Protein AF-A0A918BUM3-F1 (afdb_monomer)

pLDDT: mean 78.02, std 17.71, range [33.38, 95.88]

Sequence (182 aa):
MFRCLSVLLWSSVALSAAAAPLTPLSLLEGRHLIASSSFILSHATYAQYRFHWVKPAVNMTALFGTDAETPAQASQVRWISLTVPLNAGGHLSSAVGQALVQAGQTLAVGCFRTKTGTLSTQIAQALAKAQHQAIVDLTFSPTVSVFVLPFGDAPAVITSKREITVEIHLPAGKPPLCQMVP

Solvent-accessible surface area (backbone atoms only — not comparable to full-atom values): 10506 Å² total; per-residue (Å²): 138,88,81,86,81,83,80,80,80,80,79,80,77,77,78,76,74,75,75,78,79,48,35,64,63,56,60,39,50,77,64,63,47,38,76,46,75,43,84,73,53,75,54,98,53,34,38,33,35,37,35,33,32,56,75,56,79,43,67,34,39,37,39,43,22,20,84,50,90,46,81,92,31,60,46,31,34,36,32,40,36,42,34,35,69,31,46,98,86,69,44,75,52,68,57,58,52,50,41,51,30,51,50,53,39,52,42,38,34,64,26,54,70,44,66,67,75,64,49,35,53,48,46,49,52,32,55,62,49,31,78,79,34,58,66,29,78,44,91,49,89,50,31,39,37,28,38,41,50,70,78,74,100,61,92,85,85,75,86,91,63,41,36,41,34,44,33,41,34,54,48,87,95,60,82,53,59,19,36,59,77,133

Radius of gyration: 21.74 Å; Cα contacts (8 Å, |Δi|>4): 335; chains: 1; bounding box: 78×68×37 Å

Secondary structure (DSSP, 8-state):
-----------------PPPPP-HHHHHHTTT-EEEEEEEEEETTEEEEEEEETTTTEEEEEEEE---SSGGGTTB--EEEEEEE--TTS---HHHHHHHHHHHHHHHHHHH---HHHHHHHHHHHHHHHTT-SEEEE--SSEEEEEEE-S-SS-S------EEEEEEEPPTTPPPS-B---

Organism: NCBI:txid1848197

Mean predicted aligned error: 10.2 Å

Foldseek 3Di:
DDDDDDDPPPPPPPPPPDPPAAALVCLCVVVVQFPDKDWDDDDQFWTKIWTFGDVPGFIKIKIFGQPDPDPVRSFAGFKMKIKGWADPVNHDDPRNLLSVLVSVLSSCCQWQVDDRPPSSVVSSVQNVVCVVPQKDWDDDQFTKIKGFDDDDPDDDDDPDTTMIMIMTGHDPPGGTRHTRDD

Nearest PDB structures (foldseek):
  6fd3-assembly1_A  TM=3.523E-01  e=5.736E-01  Homo sapiens
  6d3k-assembly2_B  TM=4.244E-01  e=1.964E+00  Homo sapiens
  5a14-assembly1_A  TM=3.970E-01  e=2.633E+00  Homo sapiens
  2a19-assembly1_C  TM=3.380E-01  e=2.208E+00  Homo sapiens
  8qel-assembly1_B  TM=3.336E-01  e=2.483E+00  Homo sapiens

Structure (mmCIF, N/CA/C/O backbone):
data_AF-A0A918BUM3-F1
#
_entry.id   AF-A0A918BUM3-F1
#
loop_
_atom_site.group_PDB
_atom_site.id
_atom_site.type_symbol
_atom_site.label_atom_id
_atom_site.label_alt_id
_atom_site.label_comp_id
_atom_site.label_asym_id
_atom_site.label_entity_id
_atom_site.label_seq_id
_atom_site.pdbx_PDB_ins_code
_atom_site.Cartn_x
_atom_site.Cartn_y
_atom_site.Cartn_z
_atom_site.occupancy
_atom_site.B_iso_or_equiv
_atom_site.auth_seq_id
_atom_site.auth_comp_id
_atom_site.auth_asym_id
_atom_site.auth_atom_id
_atom_site.pdbx_PDB_model_num
ATOM 1 N N . MET A 1 1 ? -54.306 -51.094 21.712 1.00 45.62 1 MET A N 1
ATOM 2 C CA . MET A 1 1 ? -53.124 -51.133 20.820 1.00 45.62 1 MET A CA 1
ATOM 3 C C . MET A 1 1 ? -52.671 -49.699 20.574 1.00 45.62 1 MET A C 1
ATOM 5 O O . MET A 1 1 ? -53.407 -48.946 19.952 1.00 45.62 1 MET A O 1
ATOM 9 N N . PHE A 1 2 ? -51.536 -49.300 21.153 1.00 37.88 2 PHE A N 1
ATOM 10 C CA . PHE A 1 2 ? -50.991 -47.938 21.083 1.00 37.88 2 PHE A CA 1
ATOM 11 C C . PHE A 1 2 ? -50.236 -47.723 19.762 1.00 37.88 2 PHE A C 1
ATOM 13 O O . PHE A 1 2 ? -49.359 -48.515 19.425 1.00 37.88 2 PHE A O 1
ATOM 20 N N . ARG A 1 3 ? -50.555 -46.653 19.023 1.00 43.50 3 ARG A N 1
ATOM 21 C CA . ARG A 1 3 ? -49.751 -46.164 17.892 1.00 43.50 3 ARG A CA 1
ATOM 22 C C . ARG A 1 3 ? -48.944 -44.950 18.356 1.00 43.50 3 ARG A C 1
ATOM 24 O O . ARG A 1 3 ? -49.504 -43.871 18.515 1.00 43.50 3 ARG A O 1
ATOM 31 N N . CYS A 1 4 ? -47.645 -45.140 18.579 1.00 44.47 4 CYS A N 1
ATOM 32 C CA . CYS A 1 4 ? -46.688 -44.045 18.736 1.00 44.47 4 CYS A CA 1
ATOM 33 C C . CYS A 1 4 ? -46.425 -43.411 17.367 1.00 44.47 4 CYS A C 1
ATOM 35 O O . CYS A 1 4 ? -45.903 -44.068 16.468 1.00 44.47 4 CYS A O 1
ATOM 37 N N . LEU A 1 5 ? -46.800 -42.142 17.215 1.00 48.69 5 LEU A N 1
ATOM 38 C CA . LEU A 1 5 ? -46.459 -41.318 16.061 1.00 48.69 5 LEU A CA 1
ATOM 39 C C . LEU A 1 5 ? -45.117 -40.629 16.358 1.00 48.69 5 LEU A C 1
ATOM 41 O O . LEU A 1 5 ? -45.048 -39.712 17.174 1.00 48.69 5 LEU A O 1
ATOM 45 N N . SER A 1 6 ? -44.037 -41.103 15.739 1.00 51.19 6 SER A N 1
ATOM 46 C CA . SER A 1 6 ? -42.711 -40.488 15.840 1.00 51.19 6 SER A CA 1
ATOM 47 C C . SER A 1 6 ? -42.657 -39.231 14.971 1.00 51.19 6 SER A C 1
ATOM 49 O O . SER A 1 6 ? -42.537 -39.314 13.751 1.00 51.19 6 SER A O 1
ATOM 51 N N . VAL A 1 7 ? -42.749 -38.057 15.597 1.00 50.38 7 VAL A N 1
ATOM 52 C CA . VAL A 1 7 ? -42.479 -36.770 14.943 1.00 50.38 7 VAL A CA 1
ATOM 53 C C . VAL A 1 7 ? -40.962 -36.591 14.861 1.00 50.38 7 VAL A C 1
ATOM 55 O O . VAL A 1 7 ? -40.309 -36.250 15.845 1.00 50.38 7 VAL A O 1
ATOM 58 N N . LEU A 1 8 ? -40.389 -36.855 13.687 1.00 48.03 8 LEU A N 1
ATOM 59 C CA . LEU A 1 8 ? -39.009 -36.496 13.362 1.00 48.03 8 LEU A CA 1
ATOM 60 C C . LEU A 1 8 ? -38.952 -34.991 13.068 1.00 48.03 8 LEU A C 1
ATOM 62 O O . LEU A 1 8 ? -39.236 -34.553 11.956 1.00 48.03 8 LEU A O 1
ATOM 66 N N . LEU A 1 9 ? -38.591 -34.196 14.077 1.00 49.25 9 LEU A N 1
ATOM 67 C CA . LEU A 1 9 ? -38.166 -32.811 13.882 1.00 49.25 9 LEU A CA 1
ATOM 68 C C . LEU A 1 9 ? -36.783 -32.808 13.217 1.00 49.25 9 LEU A C 1
ATOM 70 O O . LEU A 1 9 ? -35.758 -33.014 13.865 1.00 49.25 9 LEU A O 1
ATOM 74 N N . TRP A 1 10 ? -36.758 -32.578 11.907 1.00 45.03 10 TRP A N 1
ATOM 75 C CA . TRP A 1 10 ? -35.553 -32.167 11.193 1.00 45.03 10 TRP A CA 1
ATOM 76 C C . TRP A 1 10 ? -35.255 -30.703 11.524 1.00 45.03 10 TRP A C 1
ATOM 78 O O . TRP A 1 10 ? -35.796 -29.782 10.916 1.00 45.03 10 TRP A O 1
ATOM 88 N N . SER A 1 11 ? -34.384 -30.486 12.506 1.00 46.69 11 SER A N 1
ATOM 89 C CA . SER A 1 11 ? -33.774 -29.182 12.755 1.00 46.69 11 SER A CA 1
ATOM 90 C C . SER A 1 11 ? -32.727 -28.917 11.674 1.00 46.69 11 SER A C 1
ATOM 92 O O . SER A 1 11 ? -31.569 -29.312 11.801 1.00 46.69 11 SER A O 1
ATOM 94 N N . SER A 1 12 ? -33.130 -28.268 10.583 1.00 47.69 12 SER A N 1
ATOM 95 C CA . SER A 1 12 ? -32.201 -27.702 9.606 1.00 47.69 12 SER A CA 1
ATOM 96 C C . SER A 1 12 ? -31.441 -26.549 10.262 1.00 47.69 12 SER A C 1
ATOM 98 O O . SER A 1 12 ? -31.899 -25.409 10.270 1.00 47.69 12 SER A O 1
ATOM 100 N N . VAL A 1 13 ? -30.281 -26.840 10.852 1.00 54.06 13 VAL A N 1
ATOM 101 C CA . VAL A 1 13 ? -29.353 -25.800 11.301 1.00 54.06 13 VAL A CA 1
ATOM 102 C C . VAL A 1 13 ? -28.749 -25.183 10.043 1.00 54.06 13 VAL A C 1
ATOM 104 O O . VAL A 1 13 ? -27.832 -25.738 9.439 1.00 54.06 13 VAL A O 1
ATOM 107 N N . ALA A 1 14 ? -29.311 -24.058 9.605 1.00 50.53 14 ALA A N 1
ATOM 108 C CA . ALA A 1 14 ? -28.703 -23.222 8.586 1.00 50.53 14 ALA A CA 1
ATOM 109 C C . ALA A 1 14 ? -27.384 -22.682 9.154 1.00 50.53 14 ALA A C 1
ATOM 111 O O . ALA A 1 14 ? -27.366 -21.734 9.940 1.00 50.53 14 ALA A O 1
ATOM 112 N N . LEU A 1 15 ? -26.278 -23.336 8.798 1.00 44.06 15 LEU A N 1
ATOM 113 C CA . LEU A 1 15 ? -24.931 -22.854 9.057 1.00 44.06 15 LEU A CA 1
ATOM 114 C C . LEU A 1 15 ? -24.755 -21.572 8.231 1.00 44.06 15 LEU A C 1
ATOM 116 O O . LEU A 1 15 ? -24.436 -21.616 7.045 1.00 44.06 15 LEU A O 1
ATOM 120 N N . SER A 1 16 ? -25.051 -20.423 8.835 1.00 46.62 16 SER A N 1
ATOM 121 C CA . SER A 1 16 ? -24.758 -19.126 8.236 1.00 46.62 16 SER A CA 1
ATOM 122 C C . SER A 1 16 ? -23.237 -18.995 8.206 1.00 46.62 16 SER A C 1
ATOM 124 O O . SER A 1 16 ? -22.612 -18.707 9.227 1.00 46.62 16 SER A O 1
ATOM 126 N N . ALA A 1 17 ? -22.625 -19.332 7.069 1.00 52.06 17 ALA A N 1
ATOM 127 C CA . ALA A 1 17 ? -21.196 -19.175 6.861 1.00 52.06 17 ALA A CA 1
ATOM 128 C C . ALA A 1 17 ? -20.870 -17.686 7.006 1.00 52.06 17 ALA A C 1
ATOM 130 O O . ALA A 1 17 ? -21.205 -16.881 6.136 1.00 52.06 17 ALA A O 1
ATOM 131 N N . ALA A 1 18 ? -20.271 -17.310 8.137 1.00 57.16 18 ALA A N 1
ATOM 132 C CA . ALA A 1 18 ? -19.748 -15.969 8.324 1.00 57.16 18 ALA A CA 1
ATOM 133 C C . ALA A 1 18 ? -18.777 -15.695 7.170 1.00 57.16 18 ALA A C 1
ATOM 135 O O . ALA A 1 18 ? -17.812 -16.439 6.981 1.00 57.16 18 ALA A O 1
ATOM 136 N N . ALA A 1 19 ? -19.074 -14.679 6.359 1.00 64.06 19 ALA A N 1
ATOM 137 C CA . ALA A 1 19 ? -18.190 -14.273 5.279 1.00 64.06 19 ALA A CA 1
ATOM 138 C C . ALA A 1 19 ? -16.794 -14.019 5.865 1.00 64.06 19 ALA A C 1
ATOM 140 O O . ALA A 1 19 ? -16.668 -13.326 6.878 1.00 64.06 19 ALA A O 1
ATOM 141 N N . ALA A 1 20 ? -15.767 -14.615 5.255 1.00 71.44 20 ALA A N 1
ATOM 142 C CA . ALA A 1 20 ? -14.393 -14.432 5.698 1.00 71.44 20 ALA A CA 1
ATOM 143 C C . ALA A 1 20 ? -14.057 -12.928 5.756 1.00 71.44 20 ALA A C 1
ATOM 145 O O . ALA A 1 20 ? -14.506 -12.172 4.885 1.00 71.44 20 ALA A O 1
ATOM 146 N N . PRO A 1 21 ? -13.302 -12.474 6.772 1.00 80.94 21 PRO A N 1
ATOM 147 C CA . PRO A 1 21 ? -12.948 -11.070 6.894 1.00 80.94 21 PRO A CA 1
ATOM 148 C C . PRO A 1 21 ? -12.170 -10.613 5.658 1.00 80.94 21 PRO A C 1
ATOM 150 O O . PRO A 1 21 ? -11.262 -11.295 5.184 1.00 80.94 21 PRO A O 1
ATOM 153 N N . LEU A 1 22 ? -12.537 -9.445 5.130 1.00 89.62 22 LEU A N 1
ATOM 154 C CA . LEU A 1 22 ? -11.863 -8.856 3.981 1.00 89.62 22 LEU A CA 1
ATOM 155 C C . LEU A 1 22 ? -10.434 -8.466 4.376 1.00 89.62 22 LEU A C 1
ATOM 157 O O . LEU A 1 22 ? -10.238 -7.688 5.310 1.00 89.62 22 LEU A O 1
ATOM 161 N N . THR A 1 23 ? -9.442 -8.971 3.648 1.00 91.69 23 THR A N 1
ATOM 162 C CA . THR A 1 23 ? -8.028 -8.644 3.877 1.00 91.69 23 THR A CA 1
ATOM 163 C C . THR A 1 23 ? -7.509 -7.737 2.762 1.00 91.69 23 THR A C 1
ATOM 165 O O . THR A 1 23 ? -7.981 -7.845 1.623 1.00 91.69 23 THR A O 1
ATOM 168 N N . PRO A 1 24 ? -6.512 -6.872 3.022 1.00 92.94 24 PRO A N 1
ATOM 169 C CA . PRO A 1 24 ? -5.898 -6.061 1.973 1.00 92.94 24 PRO A CA 1
ATOM 170 C C . PRO A 1 24 ? -5.384 -6.897 0.792 1.00 92.94 24 PRO 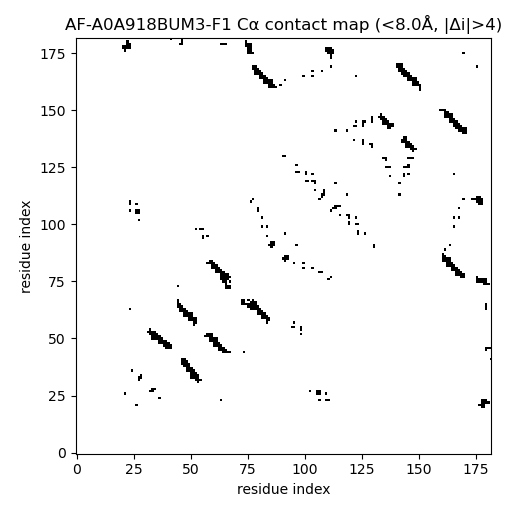A C 1
ATOM 172 O O . PRO A 1 24 ? -5.590 -6.527 -0.362 1.00 92.94 24 PRO A O 1
ATOM 175 N N . LEU A 1 25 ? -4.771 -8.056 1.059 1.00 93.12 25 LEU A N 1
ATOM 176 C CA . LEU A 1 25 ? -4.269 -8.937 0.002 1.00 93.12 25 LEU A CA 1
ATOM 177 C C . LEU A 1 25 ? -5.393 -9.556 -0.828 1.00 93.12 25 LEU A C 1
ATOM 179 O O . LEU A 1 25 ? -5.308 -9.539 -2.054 1.00 93.12 25 LEU A O 1
ATOM 183 N N . SER A 1 26 ? -6.487 -9.989 -0.193 1.00 92.62 26 SER A N 1
ATOM 184 C CA . SER A 1 26 ? -7.628 -10.576 -0.906 1.00 92.62 26 SER A CA 1
ATOM 185 C C . SER A 1 26 ? -8.246 -9.614 -1.933 1.00 92.62 26 SER A C 1
ATOM 187 O O . SER A 1 26 ? -8.753 -10.050 -2.965 1.00 92.62 26 SER A O 1
ATOM 189 N N . LEU A 1 27 ? -8.145 -8.295 -1.710 1.00 93.69 27 LEU A N 1
ATOM 190 C CA . LEU A 1 27 ? -8.577 -7.275 -2.673 1.00 93.69 27 LEU A CA 1
ATOM 191 C C . LEU A 1 27 ? -7.701 -7.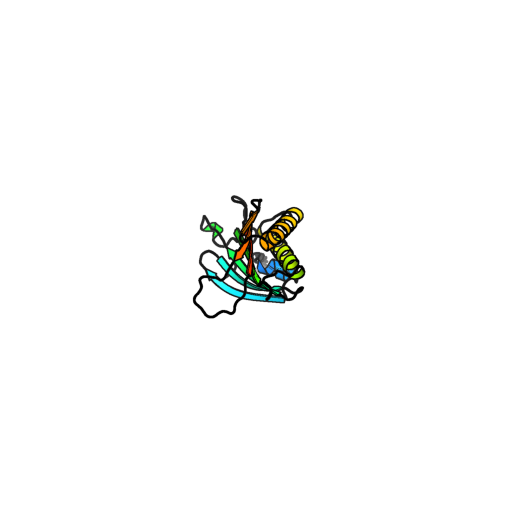231 -3.929 1.00 93.69 27 LEU A C 1
ATOM 193 O O . LEU A 1 27 ? -8.209 -6.974 -5.023 1.00 93.69 27 LEU A O 1
ATOM 197 N N . LEU A 1 28 ? -6.393 -7.436 -3.773 1.00 94.50 28 LEU A N 1
ATOM 198 C CA . LEU A 1 28 ? -5.443 -7.463 -4.884 1.00 94.50 28 LEU A CA 1
ATOM 199 C C . LEU A 1 28 ? -5.542 -8.786 -5.653 1.00 94.50 28 LEU A C 1
ATOM 201 O O . LEU A 1 28 ? -5.550 -8.787 -6.886 1.00 94.50 28 LEU A O 1
ATOM 205 N N . GLU A 1 29 ? -5.675 -9.895 -4.927 1.00 93.62 29 GLU A N 1
ATOM 206 C CA . GLU A 1 29 ? -5.811 -11.252 -5.468 1.00 93.62 29 GLU A CA 1
ATOM 207 C C . GLU A 1 29 ? -7.131 -11.425 -6.218 1.00 93.62 29 GLU A C 1
ATOM 209 O O . GLU A 1 29 ? -7.131 -11.858 -7.369 1.00 93.62 29 GLU A O 1
ATOM 214 N N . GLY A 1 30 ? -8.248 -10.989 -5.628 1.00 90.94 30 GLY A N 1
ATOM 215 C CA . GLY A 1 30 ? -9.577 -11.060 -6.245 1.00 90.94 30 GLY A CA 1
ATOM 216 C C . GLY A 1 30 ? -9.725 -10.213 -7.514 1.00 90.94 30 GLY A C 1
ATOM 217 O O . GLY A 1 30 ? -10.681 -10.383 -8.264 1.00 90.94 30 GLY A O 1
ATOM 218 N N . ARG A 1 31 ? -8.776 -9.305 -7.777 1.00 92.69 31 ARG A N 1
ATOM 219 C CA . ARG A 1 31 ? -8.683 -8.513 -9.015 1.00 92.69 31 ARG A CA 1
ATOM 220 C C . ARG A 1 31 ? -7.589 -8.999 -9.965 1.00 92.69 31 ARG A C 1
ATOM 222 O O . ARG A 1 31 ? -7.363 -8.356 -10.988 1.00 92.69 31 ARG A O 1
ATOM 229 N N . HIS A 1 32 ? -6.904 -10.092 -9.630 1.00 94.06 32 HIS A N 1
ATOM 230 C CA . HIS A 1 32 ? -5.783 -10.645 -10.391 1.00 94.06 32 HIS A CA 1
ATOM 231 C C . HIS A 1 32 ? -4.660 -9.626 -10.658 1.00 94.06 32 HIS A C 1
ATOM 233 O O . HIS A 1 32 ? -4.022 -9.644 -11.711 1.00 94.06 32 HIS A O 1
ATOM 239 N N . LEU A 1 33 ? -4.429 -8.709 -9.712 1.00 95.06 33 LEU A N 1
ATOM 240 C CA . LEU A 1 33 ? -3.393 -7.676 -9.831 1.00 95.06 33 LEU A CA 1
ATOM 241 C C . LEU A 1 33 ? -2.016 -8.179 -9.394 1.00 95.06 33 LEU A C 1
ATOM 243 O O . LEU A 1 33 ? -0.992 -7.677 -9.862 1.00 95.06 33 LEU A O 1
ATOM 247 N N . ILE A 1 34 ? -1.996 -9.190 -8.525 1.00 95.88 34 ILE A N 1
ATOM 248 C CA . ILE A 1 34 ? -0.779 -9.831 -8.034 1.00 95.88 34 ILE A CA 1
ATOM 249 C C . ILE A 1 34 ? -0.728 -11.294 -8.472 1.00 95.88 34 ILE A C 1
ATOM 251 O O . ILE A 1 34 ? -1.751 -11.972 -8.536 1.00 95.88 34 ILE A O 1
ATOM 255 N N . ALA A 1 35 ? 0.473 -11.763 -8.800 1.00 92.88 35 ALA A N 1
ATOM 256 C CA . ALA A 1 35 ? 0.739 -13.151 -9.165 1.00 92.88 35 ALA A CA 1
ATOM 257 C C . ALA A 1 35 ? 0.926 -14.029 -7.922 1.00 92.88 35 ALA A C 1
ATOM 259 O O . ALA A 1 35 ? 0.569 -15.203 -7.924 1.00 92.88 35 ALA A O 1
ATOM 260 N N . SER A 1 36 ? 1.515 -13.456 -6.874 1.00 93.44 36 SER A N 1
ATOM 261 C CA . SER A 1 36 ? 1.761 -14.114 -5.598 1.00 93.44 36 SER A CA 1
ATOM 262 C C . SER A 1 36 ? 1.919 -13.087 -4.482 1.00 93.44 36 SER A C 1
ATOM 264 O O . SER A 1 36 ? 2.296 -11.934 -4.723 1.00 93.44 36 SER A O 1
ATOM 266 N N . SER A 1 37 ? 1.648 -13.529 -3.259 1.00 93.19 37 SER A N 1
ATOM 267 C CA . SER A 1 37 ? 1.873 -12.804 -2.015 1.00 93.19 37 SER A CA 1
ATOM 268 C C . SER A 1 37 ? 2.636 -13.706 -1.037 1.00 93.19 37 SER A C 1
ATOM 270 O O . SER A 1 37 ? 2.550 -14.933 -1.093 1.00 93.19 37 SER A O 1
ATOM 272 N N . SER A 1 38 ? 3.439 -13.106 -0.165 1.00 93.12 38 SER A N 1
ATOM 273 C CA . SER A 1 38 ? 4.167 -13.797 0.895 1.00 93.12 38 SER A CA 1
ATOM 274 C C . SER A 1 38 ? 4.187 -12.931 2.144 1.00 93.12 38 SER A C 1
ATOM 276 O O . SER A 1 38 ? 4.573 -11.758 2.082 1.00 93.12 38 SER A O 1
ATOM 278 N N . PHE A 1 39 ? 3.805 -13.518 3.271 1.00 92.75 39 PHE A N 1
ATOM 279 C CA . PHE A 1 39 ? 3.993 -12.916 4.583 1.00 92.75 39 PHE A CA 1
ATOM 280 C C . PHE A 1 39 ? 5.486 -12.761 4.887 1.00 92.75 39 PHE A C 1
ATOM 282 O O . PHE A 1 39 ? 6.279 -13.655 4.583 1.00 92.75 39 PHE A O 1
ATOM 289 N N . ILE A 1 40 ? 5.866 -11.618 5.456 1.00 90.69 40 ILE A N 1
ATOM 290 C CA . ILE A 1 40 ? 7.243 -11.343 5.876 1.00 90.69 40 ILE A CA 1
ATOM 291 C C . ILE A 1 40 ? 7.336 -11.395 7.396 1.00 90.69 40 ILE A C 1
ATOM 293 O O . ILE A 1 40 ? 8.099 -12.192 7.935 1.00 90.69 40 ILE A O 1
ATOM 297 N N . LEU A 1 41 ? 6.572 -10.543 8.079 1.00 89.25 41 LEU A N 1
ATOM 298 C CA . LEU A 1 41 ? 6.543 -10.462 9.535 1.00 89.25 41 LEU A CA 1
ATOM 299 C C . LEU A 1 41 ? 5.273 -9.762 10.015 1.00 89.25 41 LEU A C 1
ATOM 301 O O . LEU A 1 41 ? 4.599 -9.070 9.250 1.00 89.25 41 LEU A O 1
ATOM 305 N N . SER A 1 42 ? 4.979 -9.903 11.302 1.00 88.12 42 SER A N 1
ATOM 306 C CA . SER A 1 42 ? 3.969 -9.111 11.992 1.00 88.12 42 SER A CA 1
ATOM 307 C C . SER A 1 42 ? 4.562 -8.486 13.246 1.00 88.12 42 SER A C 1
A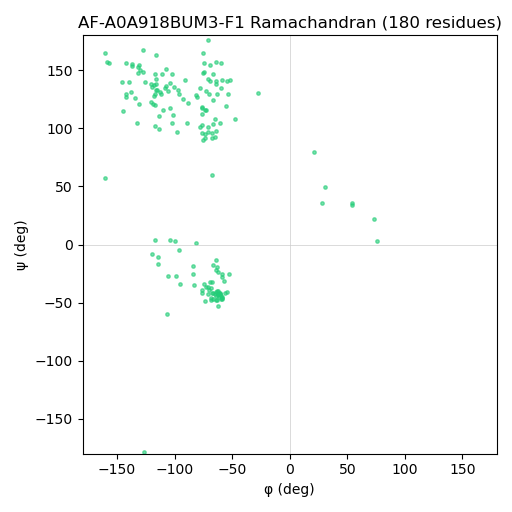TOM 309 O O . SER A 1 42 ? 5.474 -9.019 13.880 1.00 88.12 42 SER A O 1
ATOM 311 N N . HIS A 1 43 ? 4.040 -7.318 13.579 1.00 84.75 43 HIS A N 1
ATOM 312 C CA . HIS A 1 43 ? 4.315 -6.566 14.785 1.00 84.75 43 HIS A CA 1
ATOM 313 C C . HIS A 1 43 ? 2.978 -6.217 15.446 1.00 84.75 43 HIS A C 1
ATOM 315 O O . HIS A 1 43 ? 1.917 -6.301 14.830 1.00 84.75 43 HIS A O 1
ATOM 321 N N . ALA A 1 44 ? 3.022 -5.755 16.694 1.00 82.12 44 ALA A N 1
ATOM 322 C CA . ALA A 1 44 ? 1.841 -5.309 17.432 1.00 82.12 44 ALA A CA 1
ATOM 323 C C . ALA A 1 44 ? 0.982 -4.256 16.695 1.00 82.12 44 ALA A C 1
ATOM 325 O O . ALA A 1 44 ? -0.207 -4.141 16.973 1.00 82.12 44 ALA A O 1
ATOM 326 N N . THR A 1 45 ? 1.570 -3.482 15.777 1.00 87.44 45 THR A N 1
ATOM 327 C CA . THR A 1 45 ? 0.912 -2.346 15.113 1.00 87.44 45 THR A CA 1
ATOM 328 C C . THR A 1 45 ? 0.818 -2.480 13.597 1.00 87.44 45 THR A C 1
ATOM 330 O O . THR A 1 45 ? 0.150 -1.658 12.973 1.00 87.44 45 THR A O 1
ATOM 333 N N . TYR A 1 46 ? 1.461 -3.485 12.991 1.00 89.69 46 TYR A N 1
ATOM 334 C CA . TYR A 1 46 ? 1.427 -3.689 11.545 1.00 89.69 46 TYR A CA 1
ATOM 335 C C . TYR A 1 46 ? 1.775 -5.119 11.132 1.00 89.69 46 TYR A C 1
ATOM 337 O O . TYR A 1 46 ? 2.486 -5.832 11.834 1.00 89.69 46 TYR A O 1
ATOM 345 N N . ALA A 1 47 ? 1.333 -5.512 9.942 1.00 91.19 47 ALA A N 1
ATOM 346 C CA . ALA A 1 47 ? 1.768 -6.724 9.259 1.00 91.19 47 ALA A CA 1
ATOM 347 C C . ALA A 1 47 ? 2.443 -6.369 7.931 1.00 91.19 47 ALA A C 1
ATOM 349 O O . ALA A 1 47 ? 1.966 -5.504 7.192 1.00 91.19 47 ALA A O 1
ATOM 350 N N . GLN A 1 48 ? 3.555 -7.037 7.634 1.00 92.69 48 GLN A N 1
ATOM 351 C CA . GLN A 1 48 ? 4.353 -6.827 6.436 1.00 92.69 48 GLN A CA 1
ATOM 352 C C . GLN A 1 48 ? 4.207 -7.988 5.462 1.00 92.69 48 GLN A C 1
ATOM 354 O O . GLN A 1 48 ? 4.360 -9.160 5.811 1.00 92.69 48 GLN A O 1
ATOM 359 N N . TYR A 1 49 ? 4.017 -7.631 4.201 1.00 93.75 49 TYR A N 1
ATOM 360 C CA . TYR A 1 49 ? 3.878 -8.554 3.093 1.00 93.75 49 TYR A CA 1
ATOM 361 C C . TYR A 1 49 ? 4.771 -8.133 1.936 1.00 93.75 49 TYR A C 1
ATOM 363 O O . TYR A 1 49 ? 5.064 -6.955 1.736 1.00 93.75 49 TYR A O 1
ATOM 371 N N . ARG A 1 50 ? 5.171 -9.108 1.131 1.00 94.00 50 ARG A N 1
ATOM 372 C CA . ARG A 1 50 ? 5.736 -8.883 -0.197 1.00 94.00 50 ARG A CA 1
ATOM 373 C C . ARG A 1 50 ? 4.795 -9.498 -1.215 1.00 94.00 50 ARG A C 1
ATOM 375 O O . ARG A 1 50 ? 4.302 -10.600 -1.002 1.00 94.00 50 ARG A O 1
ATOM 382 N N . PHE A 1 51 ? 4.555 -8.811 -2.319 1.00 94.44 51 PHE A N 1
ATOM 383 C CA . PHE A 1 51 ? 3.793 -9.370 -3.427 1.00 94.44 51 PHE A CA 1
ATOM 384 C C . PHE A 1 51 ? 4.427 -9.034 -4.769 1.00 94.44 51 PHE A C 1
ATOM 386 O O . PHE A 1 51 ? 5.128 -8.031 -4.925 1.00 94.44 51 PHE A O 1
ATOM 393 N N . HIS A 1 52 ? 4.165 -9.894 -5.746 1.00 95.31 52 HIS A N 1
ATOM 394 C CA . HIS A 1 52 ? 4.621 -9.717 -7.113 1.00 95.31 52 HIS A CA 1
ATOM 395 C C . HIS A 1 52 ? 3.471 -9.197 -7.972 1.00 95.31 52 HIS A C 1
ATOM 397 O O . HIS A 1 52 ? 2.494 -9.906 -8.216 1.00 95.31 52 HIS A O 1
ATOM 403 N N . TRP A 1 53 ? 3.580 -7.954 -8.429 1.00 95.81 53 TRP A N 1
ATOM 404 C CA . TRP A 1 53 ? 2.606 -7.347 -9.328 1.00 95.81 53 TRP A CA 1
ATOM 405 C C . TRP A 1 53 ? 2.671 -7.995 -10.713 1.00 95.81 53 TRP A C 1
ATOM 407 O O . TRP A 1 53 ? 3.755 -8.311 -11.198 1.00 95.81 53 TRP A O 1
ATOM 417 N N . VAL A 1 54 ? 1.524 -8.209 -11.360 1.00 95.00 54 VAL A N 1
ATOM 418 C CA . VAL A 1 54 ? 1.464 -8.965 -12.625 1.00 95.00 54 VAL A CA 1
ATOM 419 C C . VAL A 1 54 ? 2.016 -8.155 -13.801 1.00 95.00 54 VAL A C 1
ATOM 421 O O . VAL A 1 54 ? 2.819 -8.664 -14.583 1.00 95.00 54 VAL A O 1
ATOM 424 N N . LYS A 1 55 ? 1.577 -6.899 -13.958 1.00 92.38 55 LYS A N 1
ATOM 425 C CA . LYS A 1 55 ? 1.935 -6.031 -15.093 1.00 92.38 55 LYS A CA 1
ATOM 426 C C . LYS A 1 55 ? 2.067 -4.565 -14.652 1.00 92.38 55 LYS A C 1
ATOM 428 O O . LYS A 1 55 ? 1.054 -3.971 -14.286 1.00 92.38 55 LYS A O 1
ATOM 433 N N . PRO A 1 56 ? 3.272 -3.966 -14.721 1.00 92.50 56 PRO A N 1
ATOM 434 C CA . PRO A 1 56 ? 4.566 -4.619 -14.952 1.00 92.50 56 PRO A CA 1
ATOM 435 C C . PRO A 1 56 ? 4.894 -5.659 -13.873 1.00 92.50 56 PRO A C 1
ATOM 437 O O . PRO A 1 56 ? 4.414 -5.558 -12.749 1.00 92.50 56 PRO A O 1
ATOM 440 N N . ALA A 1 57 ? 5.747 -6.623 -14.218 1.00 92.50 57 ALA A N 1
ATOM 441 C CA . ALA A 1 57 ? 6.312 -7.557 -13.250 1.00 92.50 57 ALA A CA 1
ATOM 442 C C . ALA A 1 57 ? 7.244 -6.798 -12.292 1.00 92.50 57 ALA A C 1
ATOM 444 O O . ALA A 1 57 ? 8.345 -6.396 -12.675 1.00 92.50 57 ALA A O 1
ATOM 445 N N . VAL A 1 58 ? 6.783 -6.538 -11.067 1.00 91.88 58 VAL A N 1
ATOM 446 C CA . VAL A 1 58 ? 7.558 -5.824 -10.045 1.00 91.88 58 VAL A CA 1
ATOM 447 C C . VAL A 1 58 ? 7.238 -6.355 -8.654 1.00 91.88 58 VAL A C 1
ATOM 449 O O . VAL A 1 58 ? 6.086 -6.629 -8.325 1.00 91.88 58 VAL A O 1
ATOM 452 N N . ASN A 1 59 ? 8.271 -6.487 -7.823 1.00 92.75 59 ASN A N 1
ATOM 453 C CA . ASN A 1 59 ? 8.099 -6.797 -6.410 1.00 92.75 59 ASN A CA 1
ATOM 454 C C . ASN A 1 59 ? 7.735 -5.522 -5.653 1.00 92.75 59 ASN A C 1
ATOM 456 O O . ASN A 1 59 ? 8.468 -4.533 -5.732 1.00 92.75 59 ASN A O 1
ATOM 460 N N . MET A 1 60 ? 6.641 -5.571 -4.903 1.00 93.69 60 MET A N 1
ATOM 461 C CA . MET A 1 60 ? 6.260 -4.523 -3.966 1.00 93.69 60 MET A CA 1
ATOM 462 C C . MET A 1 60 ? 6.245 -5.085 -2.549 1.00 93.69 60 MET A C 1
ATOM 464 O O . MET A 1 60 ? 5.911 -6.252 -2.325 1.00 93.69 60 MET A O 1
ATOM 468 N N . THR A 1 61 ? 6.587 -4.236 -1.594 1.00 93.81 61 THR A N 1
ATOM 469 C CA . THR A 1 61 ? 6.411 -4.502 -0.169 1.00 93.81 61 THR A CA 1
ATOM 470 C C . THR A 1 61 ? 5.212 -3.701 0.312 1.00 93.81 61 THR A C 1
ATOM 472 O O . THR A 1 61 ? 5.043 -2.553 -0.089 1.00 93.81 61 THR A O 1
ATOM 475 N N . ALA A 1 62 ? 4.383 -4.292 1.163 1.00 93.44 62 ALA A N 1
ATOM 476 C CA . ALA A 1 62 ? 3.285 -3.599 1.811 1.00 93.44 62 ALA A CA 1
ATOM 477 C C . ALA A 1 62 ? 3.346 -3.755 3.323 1.00 93.44 62 ALA A C 1
ATOM 479 O O . ALA A 1 62 ? 3.616 -4.843 3.832 1.00 93.44 62 ALA A O 1
ATOM 480 N N . LEU A 1 63 ? 3.048 -2.667 4.021 1.00 94.50 63 LEU A N 1
ATOM 481 C CA . LEU A 1 63 ? 2.748 -2.652 5.442 1.00 94.50 63 LEU A CA 1
ATOM 482 C C . LEU A 1 63 ? 1.275 -2.291 5.603 1.00 94.50 63 LEU A C 1
ATOM 484 O O . LEU A 1 63 ? 0.802 -1.308 5.030 1.00 94.50 63 LEU A O 1
ATOM 488 N N . PHE A 1 64 ? 0.555 -3.091 6.376 1.00 94.06 64 PHE A N 1
ATOM 489 C CA . PHE A 1 64 ? -0.816 -2.807 6.779 1.00 94.06 64 PHE A CA 1
ATOM 490 C C . PHE A 1 64 ? -0.805 -2.590 8.277 1.00 94.06 64 PHE A C 1
ATOM 492 O O . PHE A 1 64 ? -0.550 -3.538 9.018 1.00 94.06 64 PHE A O 1
ATOM 499 N N . GLY A 1 65 ? -1.037 -1.359 8.715 1.00 92.19 65 GLY A N 1
ATOM 500 C CA . GLY A 1 65 ? -0.990 -1.028 10.128 1.00 92.19 65 GLY A CA 1
ATOM 501 C C . GLY A 1 65 ? -2.314 -0.565 10.683 1.00 92.19 65 GLY A C 1
ATOM 502 O O . GLY A 1 65 ? -3.257 -0.259 9.948 1.00 92.19 65 GLY A O 1
ATOM 503 N N . THR A 1 66 ? -2.394 -0.597 12.006 1.00 89.50 66 THR A N 1
ATOM 504 C CA . THR A 1 66 ? -3.664 -0.501 12.715 1.00 89.50 66 THR A CA 1
ATOM 505 C C . THR A 1 66 ? -3.899 0.828 13.376 1.00 89.50 66 THR A C 1
ATOM 507 O O . THR A 1 66 ? -5.064 1.147 13.555 1.00 89.50 66 THR A O 1
ATOM 510 N N . ASP A 1 67 ? -2.851 1.566 13.762 1.00 84.81 67 ASP A N 1
ATOM 511 C CA . ASP A 1 67 ? -2.924 2.766 14.614 1.00 84.81 67 ASP A CA 1
ATOM 512 C C . ASP A 1 67 ? -4.100 2.705 15.600 1.00 84.81 67 ASP A C 1
ATOM 514 O O . ASP A 1 67 ? -4.972 3.578 15.653 1.00 84.81 67 ASP A O 1
ATOM 518 N N . ALA A 1 68 ? -4.197 1.567 16.293 1.00 81.56 68 ALA A N 1
ATOM 519 C CA . ALA A 1 68 ? -5.344 1.247 17.117 1.00 81.56 68 ALA A CA 1
ATOM 520 C C . ALA A 1 68 ? -5.316 2.121 18.374 1.00 81.56 68 ALA A C 1
ATOM 522 O O . ALA A 1 68 ? -4.434 1.990 19.218 1.00 81.56 68 ALA A O 1
ATOM 523 N N . GLU A 1 69 ? -6.311 2.990 18.517 1.00 82.00 69 GLU A N 1
ATOM 524 C CA . GLU A 1 69 ? -6.511 3.808 19.720 1.00 82.00 69 GLU A CA 1
ATOM 525 C C . GLU A 1 69 ? -7.283 3.029 20.794 1.00 82.00 69 GLU A C 1
ATOM 527 O O . GLU A 1 69 ? -7.277 3.381 21.971 1.00 82.00 69 GLU A O 1
ATOM 532 N N . THR A 1 70 ? -7.965 1.952 20.391 1.00 84.25 70 THR A N 1
ATOM 533 C CA . THR A 1 70 ? -8.749 1.088 21.278 1.00 84.25 70 THR A CA 1
ATOM 534 C C . THR A 1 70 ? -8.526 -0.391 20.946 1.00 84.25 70 THR A C 1
ATOM 536 O O . THR A 1 70 ? -8.253 -0.724 19.790 1.00 84.25 70 THR A O 1
ATOM 539 N N . PRO A 1 71 ? -8.724 -1.318 21.903 1.00 84.62 71 PRO A N 1
ATOM 540 C CA . PRO A 1 71 ? -8.602 -2.756 21.643 1.00 84.62 71 PRO A CA 1
ATOM 541 C C . PRO A 1 71 ? -9.514 -3.266 20.517 1.00 84.62 71 PRO A C 1
ATOM 543 O O . PRO A 1 71 ? -9.140 -4.171 19.777 1.00 84.62 71 PRO A O 1
ATOM 546 N N . ALA A 1 72 ? -10.687 -2.651 20.332 1.00 83.62 72 ALA A N 1
ATOM 547 C CA . ALA A 1 72 ? -11.621 -2.999 19.258 1.00 83.62 72 ALA A CA 1
ATOM 548 C C . ALA A 1 72 ? -11.084 -2.683 17.845 1.00 83.62 72 ALA A C 1
ATOM 550 O O . ALA A 1 72 ? -11.602 -3.204 16.857 1.00 83.62 72 ALA A O 1
ATOM 551 N N . GLN A 1 73 ? -10.052 -1.840 17.742 1.00 85.56 73 GLN A N 1
ATOM 552 C CA . GLN A 1 73 ? -9.388 -1.472 16.489 1.00 85.56 73 GLN A CA 1
ATOM 553 C C . GLN A 1 73 ? -8.123 -2.301 16.220 1.00 85.56 73 GLN A C 1
ATOM 555 O O . GLN A 1 73 ? -7.532 -2.167 15.155 1.00 85.56 73 GLN A O 1
ATOM 560 N N . ALA A 1 74 ? -7.700 -3.175 17.139 1.00 85.50 74 ALA A N 1
ATOM 561 C CA . ALA A 1 74 ? -6.415 -3.875 17.041 1.00 85.50 74 ALA A CA 1
ATOM 562 C C . ALA A 1 74 ? -6.287 -4.793 15.812 1.00 85.50 74 ALA A C 1
ATOM 564 O O . ALA A 1 74 ? -5.180 -5.074 15.371 1.00 85.50 74 ALA A O 1
ATOM 565 N N . SER A 1 75 ? -7.403 -5.253 15.244 1.00 88.00 75 SER A N 1
ATOM 566 C CA . SER A 1 75 ? -7.426 -6.051 14.013 1.00 88.00 75 SER A CA 1
ATOM 567 C C . SER A 1 75 ? -7.776 -5.238 12.769 1.00 88.00 75 SER A C 1
ATOM 569 O O . SER A 1 75 ? -7.924 -5.805 11.693 1.00 88.00 75 SER A O 1
ATOM 571 N N . GLN A 1 76 ? -7.958 -3.925 12.882 1.00 91.12 76 GLN A N 1
ATOM 572 C CA . GLN A 1 76 ? -8.445 -3.078 11.800 1.00 91.12 76 GLN A CA 1
ATOM 573 C C . GLN A 1 76 ? -7.280 -2.417 11.074 1.00 91.12 76 GLN A C 1
ATOM 575 O O . GLN A 1 76 ? -6.450 -1.778 11.706 1.00 91.12 76 GLN A O 1
ATOM 580 N N . VAL A 1 77 ? -7.233 -2.511 9.745 1.00 92.94 77 VAL A N 1
ATOM 581 C CA . VAL A 1 77 ? -6.223 -1.782 8.963 1.00 92.94 77 VAL A CA 1
ATOM 582 C C . VAL A 1 77 ? -6.638 -0.317 8.889 1.00 92.94 77 VAL A C 1
ATOM 584 O O . VAL A 1 77 ? -7.695 -0.018 8.339 1.00 92.94 77 VAL A O 1
ATOM 587 N N . ARG A 1 78 ? -5.825 0.597 9.422 1.00 91.88 78 ARG A N 1
ATOM 588 C CA . ARG A 1 78 ? -6.054 2.052 9.402 1.00 91.88 78 ARG A CA 1
ATOM 589 C C . ARG A 1 78 ? -5.025 2.814 8.579 1.00 91.88 78 ARG A C 1
ATOM 591 O O . ARG A 1 78 ? -5.325 3.921 8.153 1.00 91.88 78 ARG A O 1
ATOM 598 N N . TRP A 1 79 ? -3.883 2.225 8.256 1.00 92.62 79 TRP A N 1
ATOM 599 C CA . TRP A 1 79 ? -2.971 2.789 7.266 1.00 92.62 79 TRP A CA 1
ATOM 600 C C . TRP A 1 79 ? -2.322 1.702 6.423 1.00 92.62 79 TRP A C 1
ATOM 602 O O . TRP A 1 79 ? -2.266 0.527 6.796 1.00 92.62 79 TRP A O 1
ATOM 612 N N . ILE A 1 80 ? -1.892 2.102 5.233 1.00 93.44 80 ILE A N 1
ATOM 613 C CA . ILE A 1 80 ? -1.303 1.224 4.229 1.00 93.44 80 ILE A CA 1
ATOM 614 C C . ILE A 1 80 ? -0.064 1.913 3.689 1.00 93.44 80 ILE A C 1
ATOM 616 O O . ILE A 1 80 ? -0.167 3.033 3.203 1.00 93.44 80 ILE A O 1
ATOM 620 N N . SER A 1 81 ? 1.074 1.235 3.723 1.00 93.81 81 SER A N 1
ATOM 621 C CA . SER A 1 81 ? 2.316 1.713 3.120 1.00 93.81 81 SER A CA 1
ATOM 622 C C . SER A 1 81 ? 2.743 0.751 2.020 1.00 93.81 81 SER A C 1
ATOM 624 O O . SER A 1 81 ? 2.777 -0.458 2.241 1.00 93.81 81 SER A O 1
ATOM 626 N N . LEU A 1 82 ? 3.000 1.266 0.820 1.00 93.75 82 LEU A N 1
ATOM 627 C CA . LEU A 1 82 ? 3.392 0.509 -0.366 1.00 93.75 82 LEU A CA 1
ATOM 628 C C . LEU A 1 82 ? 4.764 0.965 -0.835 1.00 93.75 82 LEU A C 1
ATOM 630 O O . LEU A 1 82 ? 4.927 2.121 -1.217 1.00 93.75 82 LEU A O 1
ATOM 634 N N . THR A 1 83 ? 5.717 0.046 -0.889 1.00 91.31 83 THR A N 1
ATOM 635 C CA . THR A 1 83 ? 7.105 0.343 -1.234 1.00 91.31 83 THR A CA 1
ATOM 636 C C . THR A 1 83 ? 7.538 -0.419 -2.475 1.00 91.31 83 THR A C 1
ATOM 638 O O . THR A 1 83 ? 7.293 -1.623 -2.604 1.00 91.31 83 THR A O 1
ATOM 641 N N . VAL A 1 84 ? 8.220 0.274 -3.386 1.00 91.06 84 VAL A N 1
ATOM 642 C CA . VAL A 1 84 ? 8.854 -0.319 -4.570 1.00 91.06 84 VAL A CA 1
ATOM 643 C C . VAL A 1 84 ? 10.293 0.157 -4.727 1.00 91.06 84 VAL A C 1
ATOM 645 O O . VAL A 1 84 ? 10.601 1.315 -4.427 1.00 91.06 84 VAL A O 1
ATOM 648 N N . PRO A 1 85 ? 11.177 -0.698 -5.261 1.00 85.44 85 PRO A N 1
ATOM 649 C CA . PRO A 1 85 ? 12.537 -0.296 -5.562 1.00 85.44 85 PRO A CA 1
ATOM 650 C C . PRO A 1 85 ? 12.583 0.653 -6.763 1.00 85.44 85 PRO A C 1
ATOM 652 O O . PRO A 1 85 ? 11.888 0.473 -7.767 1.00 85.44 85 PRO A O 1
ATOM 655 N N . LEU A 1 86 ? 13.476 1.632 -6.681 1.00 83.62 86 LEU A N 1
ATOM 656 C CA . LEU A 1 86 ? 13.915 2.433 -7.813 1.00 83.62 86 LEU A CA 1
ATOM 657 C C . LEU A 1 86 ? 14.864 1.618 -8.699 1.00 83.62 86 LEU A C 1
ATOM 659 O O . LEU A 1 86 ? 15.506 0.659 -8.261 1.00 83.62 86 LEU A O 1
ATOM 663 N N . ASN A 1 87 ? 14.955 2.000 -9.972 1.00 82.50 87 ASN A N 1
ATOM 664 C CA . ASN A 1 87 ? 15.923 1.396 -10.883 1.00 82.50 87 ASN A CA 1
ATOM 665 C C . ASN A 1 87 ? 17.367 1.821 -10.536 1.00 82.50 87 ASN A C 1
ATOM 667 O O . ASN A 1 87 ? 17.593 2.661 -9.666 1.00 82.50 87 ASN A O 1
ATOM 671 N N . ALA A 1 88 ? 18.359 1.267 -11.241 1.00 78.69 88 ALA A N 1
ATOM 672 C CA . ALA A 1 88 ? 1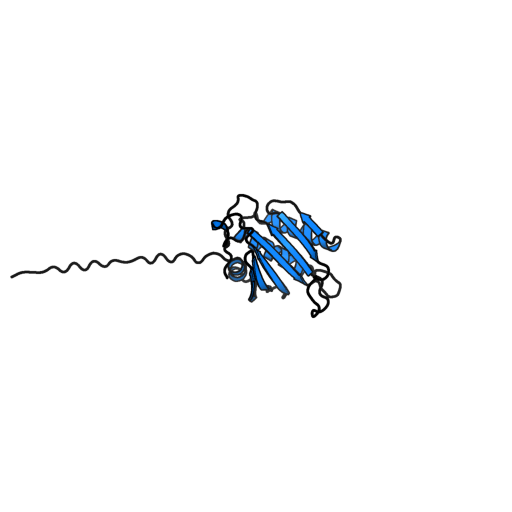9.775 1.578 -11.009 1.00 78.69 88 ALA A CA 1
ATOM 673 C C . ALA A 1 88 ? 20.124 3.074 -11.173 1.00 78.69 88 ALA A C 1
ATOM 675 O O . ALA A 1 88 ? 21.068 3.551 -10.553 1.00 78.69 88 ALA A O 1
ATOM 676 N N . GLY A 1 89 ? 19.347 3.820 -11.966 1.00 78.56 89 GLY A N 1
ATOM 677 C CA . GLY A 1 89 ? 19.478 5.273 -12.108 1.00 78.56 89 GLY A CA 1
ATOM 678 C C . GLY A 1 89 ? 18.801 6.073 -10.990 1.00 78.56 89 GLY A C 1
ATOM 679 O O . GLY A 1 89 ? 18.808 7.295 -11.033 1.00 78.56 89 GLY A O 1
ATOM 680 N N . GLY A 1 90 ? 18.189 5.416 -10.001 1.00 76.69 90 GLY A N 1
ATOM 681 C CA . GLY A 1 90 ? 17.425 6.082 -8.948 1.00 76.69 90 GLY A CA 1
ATOM 682 C C . GLY A 1 90 ? 16.082 6.638 -9.427 1.00 76.69 90 GLY A C 1
ATOM 683 O O . GLY A 1 90 ? 15.540 7.531 -8.785 1.00 76.69 90 GLY A O 1
ATOM 684 N N . HIS A 1 91 ? 15.541 6.123 -10.534 1.00 81.19 91 HIS A N 1
ATOM 685 C CA . HIS A 1 91 ? 14.274 6.568 -11.108 1.00 81.19 91 HIS A CA 1
ATOM 686 C C . HIS A 1 91 ? 13.181 5.508 -10.979 1.00 81.19 91 HIS A C 1
ATOM 688 O O . HIS A 1 91 ? 13.423 4.300 -11.071 1.00 81.19 91 HIS A O 1
ATOM 694 N N . LEU A 1 92 ? 11.947 5.980 -10.813 1.00 85.88 92 LEU A N 1
ATOM 695 C CA . LEU A 1 92 ? 10.754 5.151 -10.878 1.00 85.88 92 LEU A CA 1
ATOM 696 C C . LEU A 1 92 ? 10.280 5.099 -12.327 1.00 85.88 92 LEU A C 1
ATOM 698 O O . LEU A 1 92 ? 9.990 6.136 -12.924 1.00 85.88 92 LEU A O 1
ATOM 702 N N . SER A 1 93 ? 10.191 3.902 -12.905 1.00 88.88 93 SER A N 1
ATOM 703 C CA . SER A 1 93 ? 9.633 3.774 -14.252 1.00 88.88 93 SER A CA 1
ATOM 704 C C . SER A 1 93 ? 8.144 4.129 -14.248 1.00 88.88 93 SER A C 1
ATOM 706 O O . SER A 1 93 ? 7.429 3.849 -13.284 1.00 88.88 93 SER A O 1
ATOM 708 N N . SER A 1 94 ? 7.656 4.709 -15.348 1.00 90.19 94 SER A N 1
ATOM 709 C CA . SER A 1 94 ? 6.244 5.098 -15.470 1.00 90.19 94 SER A CA 1
ATOM 710 C C . SER A 1 94 ? 5.294 3.916 -15.230 1.00 90.19 94 SER A C 1
ATOM 712 O O . SER A 1 94 ? 4.324 4.054 -14.489 1.00 90.19 94 SER A O 1
ATOM 714 N N . ALA A 1 95 ? 5.620 2.729 -15.756 1.00 91.75 95 ALA A N 1
ATOM 715 C CA . ALA A 1 95 ? 4.817 1.522 -15.562 1.00 91.75 95 ALA A CA 1
ATOM 716 C C . ALA A 1 95 ? 4.753 1.079 -14.086 1.00 91.75 95 ALA A C 1
ATOM 718 O O . ALA A 1 95 ? 3.689 0.691 -13.608 1.00 91.75 95 ALA A O 1
ATOM 719 N N . VAL A 1 96 ? 5.866 1.155 -13.343 1.00 92.06 96 VAL A N 1
ATOM 720 C CA . VAL A 1 96 ? 5.877 0.821 -11.905 1.00 92.06 96 VAL A CA 1
ATOM 721 C C . VAL A 1 96 ? 5.134 1.891 -11.099 1.00 92.06 96 VAL A C 1
ATOM 723 O O . VAL A 1 96 ? 4.394 1.553 -10.180 1.00 92.06 96 VAL A O 1
ATOM 726 N N . GLY A 1 97 ? 5.244 3.167 -11.481 1.00 91.31 97 GLY A N 1
ATOM 727 C CA . GLY A 1 97 ? 4.442 4.244 -10.894 1.00 91.31 97 GLY A CA 1
ATOM 728 C C . GLY A 1 97 ? 2.938 4.046 -11.099 1.00 91.31 97 GLY A C 1
ATOM 729 O O . GLY A 1 97 ? 2.166 4.204 -10.158 1.00 91.31 97 GLY A O 1
ATOM 730 N N . GLN A 1 98 ? 2.511 3.622 -12.290 1.00 93.19 98 GLN A N 1
ATOM 731 C CA . GLN A 1 98 ? 1.111 3.277 -12.555 1.00 93.19 98 GLN A CA 1
ATOM 732 C C . GLN A 1 98 ? 0.641 2.085 -11.713 1.00 93.19 98 GLN A C 1
ATOM 734 O O . GLN A 1 98 ? -0.466 2.124 -11.177 1.00 93.19 98 GLN A O 1
ATOM 739 N N . ALA A 1 99 ? 1.483 1.062 -11.538 1.00 94.12 99 ALA A N 1
ATOM 740 C CA . ALA A 1 99 ? 1.177 -0.065 -10.661 1.00 94.12 99 ALA A CA 1
ATOM 741 C C . ALA A 1 99 ? 1.014 0.365 -9.198 1.00 94.12 99 ALA A C 1
ATOM 743 O O . ALA A 1 99 ? 0.054 -0.045 -8.554 1.00 94.12 99 ALA A O 1
ATOM 744 N N . LEU A 1 100 ? 1.894 1.235 -8.688 1.00 93.31 100 LEU A N 1
ATOM 745 C CA . LEU A 1 100 ? 1.764 1.820 -7.349 1.00 93.31 100 LEU A CA 1
ATOM 746 C C . LEU A 1 100 ? 0.449 2.591 -7.186 1.00 93.31 100 LEU A C 1
ATOM 748 O O . LEU A 1 100 ? -0.262 2.391 -6.202 1.00 93.31 100 LEU A O 1
ATOM 752 N N . VAL A 1 101 ? 0.105 3.446 -8.156 1.00 93.31 101 VAL A N 1
ATOM 753 C CA . VAL A 1 101 ? -1.163 4.196 -8.156 1.00 93.31 101 VAL A CA 1
ATOM 754 C C . VAL A 1 101 ? -2.350 3.234 -8.126 1.00 93.31 101 VAL A C 1
ATOM 756 O O . VAL A 1 101 ? -3.268 3.412 -7.327 1.00 93.31 101 VAL A O 1
ATOM 759 N N . GLN A 1 102 ? -2.326 2.191 -8.956 1.00 94.56 102 GLN A N 1
ATOM 760 C CA . GLN A 1 102 ? -3.400 1.204 -9.030 1.00 94.56 102 GLN A CA 1
ATOM 761 C C . GLN A 1 102 ? -3.518 0.372 -7.747 1.00 94.56 102 GLN A C 1
ATOM 763 O O . GLN A 1 102 ? -4.636 0.129 -7.284 1.00 94.56 102 GLN A O 1
ATOM 768 N N . ALA A 1 103 ? -2.396 -0.046 -7.159 1.00 94.56 103 ALA A N 1
ATOM 769 C CA . ALA A 1 103 ? -2.353 -0.764 -5.891 1.00 94.56 103 ALA A CA 1
ATOM 770 C C . ALA A 1 103 ? -2.918 0.103 -4.759 1.00 94.56 103 ALA A C 1
ATOM 772 O O . ALA A 1 103 ? -3.875 -0.301 -4.096 1.00 94.56 103 ALA A O 1
ATOM 773 N N . GLY A 1 104 ? -2.407 1.329 -4.605 1.00 92.50 104 GLY A N 1
ATOM 774 C CA . GLY A 1 104 ? -2.861 2.278 -3.590 1.00 92.50 104 GLY A CA 1
ATOM 775 C C . GLY A 1 104 ? -4.343 2.615 -3.733 1.00 92.50 104 GLY A C 1
ATOM 776 O O . GLY A 1 104 ? -5.088 2.567 -2.757 1.00 92.50 104 GLY A O 1
ATOM 777 N N . GLN A 1 105 ? -4.812 2.857 -4.959 1.00 92.06 105 GLN A N 1
ATOM 778 C CA . GLN A 1 105 ? -6.228 3.096 -5.230 1.00 92.06 105 GLN A CA 1
ATOM 779 C C . GLN A 1 105 ? -7.089 1.879 -4.884 1.00 92.06 105 GLN A C 1
ATOM 781 O O . GLN A 1 105 ? -8.118 2.026 -4.228 1.00 92.06 105 GLN A O 1
ATOM 786 N N . THR A 1 106 ? -6.694 0.683 -5.318 1.00 93.50 106 THR A N 1
ATOM 787 C CA . THR A 1 106 ? -7.454 -0.549 -5.064 1.00 93.50 106 THR A CA 1
ATOM 788 C C . THR A 1 106 ? -7.609 -0.792 -3.568 1.00 93.50 106 THR A C 1
ATOM 790 O O . THR A 1 106 ? -8.720 -1.037 -3.091 1.00 93.50 106 THR A O 1
ATOM 793 N N . LEU A 1 107 ? -6.510 -0.661 -2.830 1.00 93.50 107 LEU A N 1
ATOM 794 C CA . LEU A 1 107 ? -6.472 -0.868 -1.392 1.00 93.50 107 LEU A CA 1
ATOM 795 C C . LEU A 1 107 ? -7.241 0.212 -0.634 1.00 93.50 107 LEU A C 1
ATOM 797 O O . LEU A 1 107 ? -8.069 -0.114 0.202 1.00 93.50 107 LEU A O 1
ATOM 801 N N . ALA A 1 108 ? -7.064 1.491 -0.948 1.00 90.31 108 ALA A N 1
ATOM 802 C CA . ALA A 1 108 ? -7.781 2.560 -0.253 1.00 90.31 108 ALA A CA 1
ATOM 803 C C . ALA A 1 108 ? -9.287 2.584 -0.568 1.00 90.31 108 ALA A C 1
ATOM 805 O O . ALA A 1 108 ? -10.106 2.949 0.278 1.00 90.31 108 ALA A O 1
ATOM 806 N N . VAL A 1 109 ? -9.693 2.193 -1.776 1.00 90.25 109 VAL A N 1
ATOM 807 C CA . VAL A 1 109 ? -11.116 2.037 -2.112 1.00 90.25 109 VAL A CA 1
ATOM 808 C C . VAL A 1 109 ? -11.697 0.853 -1.344 1.00 90.25 109 VAL A C 1
ATOM 810 O O . VAL A 1 109 ? -12.742 0.997 -0.711 1.00 90.25 109 VAL A O 1
ATOM 813 N N . GLY A 1 110 ? -11.009 -0.292 -1.362 1.00 90.94 110 GLY A N 1
ATOM 814 C CA . GLY A 1 110 ? -11.484 -1.517 -0.724 1.00 90.94 110 GLY A CA 1
ATOM 815 C C . GLY A 1 110 ? -11.425 -1.490 0.804 1.00 90.94 110 GLY A C 1
ATOM 816 O O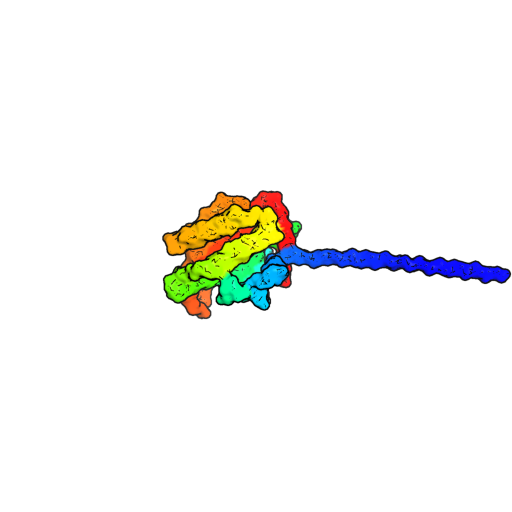 . GLY A 1 110 ? -12.341 -1.991 1.442 1.00 90.94 110 GLY A O 1
ATOM 817 N N . CYS A 1 111 ? -10.408 -0.862 1.393 1.00 91.44 111 CYS A N 1
ATOM 818 C CA . CYS A 1 111 ? -10.204 -0.803 2.839 1.00 91.44 111 CYS A CA 1
ATOM 819 C C . CYS A 1 111 ? -10.772 0.465 3.481 1.00 91.44 111 CYS A C 1
ATOM 821 O O . CYS A 1 111 ? -11.258 0.390 4.606 1.00 91.44 111 CYS A O 1
ATOM 823 N N . PHE A 1 112 ? -10.759 1.617 2.799 1.00 90.69 112 PHE A N 1
ATOM 824 C CA . PHE A 1 112 ? -11.109 2.920 3.397 1.00 90.69 112 PHE A CA 1
ATOM 825 C C . PHE A 1 112 ? -12.341 3.593 2.772 1.00 90.69 112 PHE A C 1
ATOM 827 O O . PHE A 1 112 ? -12.680 4.716 3.143 1.00 90.69 112 PHE A O 1
ATOM 834 N N . ARG A 1 113 ? -13.025 2.937 1.819 1.00 86.44 113 ARG A N 1
ATOM 835 C CA . ARG A 1 113 ? -14.181 3.493 1.079 1.00 86.44 113 ARG A CA 1
ATOM 836 C C . ARG A 1 113 ? -13.879 4.844 0.417 1.00 86.44 113 ARG A C 1
ATOM 838 O O . ARG A 1 113 ? -14.726 5.737 0.360 1.00 86.44 113 ARG A O 1
ATOM 845 N N . THR A 1 114 ? -12.653 5.008 -0.071 1.00 79.44 114 THR A N 1
ATOM 846 C CA . THR A 1 114 ? -12.214 6.257 -0.702 1.00 79.44 114 THR A CA 1
ATOM 847 C C . THR A 1 114 ? -12.800 6.395 -2.111 1.00 79.44 114 THR A C 1
ATOM 849 O O . THR A 1 114 ? -12.992 5.401 -2.811 1.00 79.44 114 THR A O 1
ATOM 852 N N . LYS A 1 115 ? -13.079 7.627 -2.563 1.00 75.94 115 LYS A N 1
ATOM 853 C CA . LYS A 1 115 ? -13.499 7.883 -3.950 1.00 75.94 115 LYS A CA 1
ATOM 854 C C . LYS A 1 115 ? -12.323 7.662 -4.910 1.00 75.94 115 LYS A C 1
ATOM 856 O O . LYS A 1 115 ? -11.245 8.220 -4.726 1.00 75.94 115 LYS A O 1
ATOM 861 N N . THR A 1 116 ? -12.555 6.875 -5.956 1.00 67.06 116 THR A N 1
ATOM 862 C CA . THR A 1 116 ? -11.542 6.398 -6.913 1.00 67.06 116 THR A CA 1
ATOM 863 C C . THR A 1 116 ? -10.784 7.513 -7.643 1.00 67.06 116 THR A C 1
ATOM 865 O O . THR A 1 116 ? -9.566 7.433 -7.749 1.00 67.06 116 THR A O 1
ATOM 868 N N . GLY A 1 117 ? -11.476 8.544 -8.143 1.00 66.50 117 GLY A N 1
ATOM 869 C CA . GLY A 1 117 ? -10.877 9.537 -9.052 1.00 66.50 117 GLY A CA 1
ATOM 870 C C . GLY A 1 117 ? -9.932 10.555 -8.400 1.00 66.50 117 GLY A C 1
ATOM 871 O O . GLY A 1 117 ? -8.949 10.973 -9.009 1.00 66.50 117 GLY A O 1
ATOM 872 N N . THR A 1 118 ? -10.197 10.954 -7.154 1.00 75.38 118 THR A N 1
ATOM 873 C CA . THR A 1 118 ? -9.366 11.946 -6.452 1.00 75.38 118 THR A CA 1
ATOM 874 C C . THR A 1 118 ? -8.059 11.340 -5.957 1.00 75.38 118 THR A C 1
ATOM 876 O O . THR A 1 118 ? -7.011 11.968 -6.071 1.00 75.38 118 THR A O 1
ATOM 879 N N . LEU A 1 119 ? -8.102 10.100 -5.466 1.00 81.12 119 LEU A N 1
ATOM 880 C CA . LEU A 1 119 ? -6.942 9.454 -4.861 1.00 81.12 119 LEU A CA 1
ATOM 881 C C . LEU A 1 119 ? -5.867 9.073 -5.885 1.00 81.12 119 LEU A C 1
ATOM 883 O O . LEU A 1 119 ? -4.685 9.293 -5.643 1.00 81.12 119 LEU A O 1
ATOM 887 N N . SER A 1 120 ? -6.258 8.526 -7.037 1.00 84.00 120 SER A N 1
ATOM 888 C CA . SER A 1 120 ? -5.298 8.156 -8.085 1.00 84.00 120 SER A CA 1
ATOM 889 C C . SER A 1 120 ? -4.520 9.370 -8.590 1.00 84.00 120 SER A C 1
ATOM 891 O O . SER A 1 120 ? -3.300 9.314 -8.737 1.00 84.00 120 SER A O 1
ATOM 893 N N . THR A 1 121 ? -5.222 10.492 -8.768 1.00 85.12 121 THR A N 1
ATOM 894 C CA . THR A 1 121 ? -4.630 11.781 -9.135 1.00 85.12 121 THR A CA 1
ATOM 895 C C . THR A 1 121 ? -3.666 12.275 -8.055 1.00 85.12 121 THR A C 1
ATOM 897 O O . THR A 1 121 ? -2.569 12.715 -8.383 1.00 85.12 121 THR A O 1
ATOM 900 N N . GLN A 1 122 ? -4.029 12.159 -6.773 1.00 82.62 122 GLN A N 1
ATOM 901 C CA . GLN A 1 122 ? -3.171 12.560 -5.651 1.00 82.62 122 GLN A CA 1
ATOM 902 C C . GLN A 1 122 ? -1.890 11.725 -5.575 1.00 82.62 122 GLN A C 1
ATOM 904 O O . GLN A 1 122 ? -0.807 12.298 -5.506 1.00 82.62 122 GLN A O 1
ATOM 909 N N . ILE A 1 123 ? -1.985 10.393 -5.657 1.00 83.62 123 ILE A N 1
ATOM 910 C CA . ILE A 1 123 ? -0.801 9.519 -5.646 1.00 83.62 123 ILE A CA 1
ATOM 911 C C . ILE A 1 123 ? 0.092 9.834 -6.853 1.00 83.62 123 ILE A C 1
ATOM 913 O O . ILE A 1 123 ? 1.297 10.000 -6.695 1.00 83.62 123 ILE A O 1
ATOM 917 N N . ALA A 1 124 ? -0.483 9.988 -8.051 1.00 86.94 124 ALA A N 1
ATOM 918 C CA . ALA A 1 124 ? 0.283 10.329 -9.250 1.00 86.94 124 ALA A CA 1
ATOM 919 C C . ALA A 1 124 ? 1.000 11.686 -9.122 1.00 86.94 124 ALA A C 1
ATOM 921 O O . ALA A 1 124 ? 2.170 11.804 -9.485 1.00 86.94 124 ALA A O 1
ATOM 922 N N . GLN A 1 125 ? 0.328 12.699 -8.566 1.00 83.56 125 GLN A N 1
ATOM 923 C CA . GLN A 1 125 ? 0.926 14.008 -8.295 1.00 83.56 125 GLN A CA 1
ATOM 924 C C . GLN A 1 125 ? 2.039 13.928 -7.246 1.00 83.56 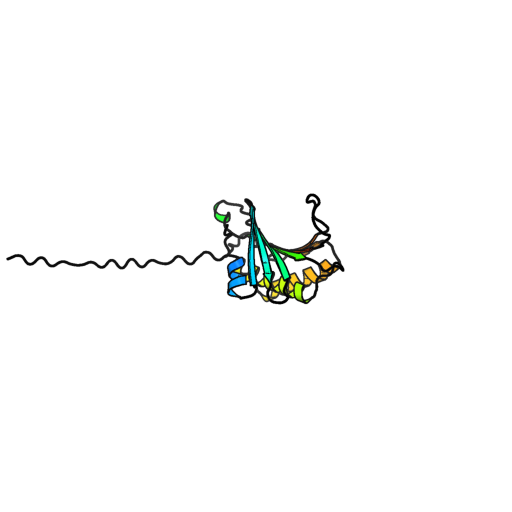125 GLN A C 1
ATOM 926 O O . GLN A 1 125 ? 3.085 14.552 -7.426 1.00 83.56 125 GLN A O 1
ATOM 931 N N . ALA A 1 126 ? 1.837 13.165 -6.170 1.00 82.06 126 ALA A N 1
ATOM 932 C CA . ALA A 1 126 ? 2.844 12.981 -5.133 1.00 82.06 126 ALA A CA 1
ATOM 933 C C . ALA A 1 126 ? 4.086 12.275 -5.685 1.00 82.06 126 ALA A C 1
ATOM 935 O O . ALA A 1 126 ? 5.198 12.748 -5.473 1.00 82.06 126 ALA A O 1
ATOM 936 N N . LEU A 1 127 ? 3.903 11.215 -6.479 1.00 84.69 127 LEU A N 1
ATOM 937 C CA . LEU A 1 127 ? 4.995 10.509 -7.151 1.00 84.69 127 LEU A CA 1
ATOM 938 C C . LEU A 1 127 ? 5.766 11.419 -8.113 1.00 84.69 127 LEU A C 1
ATOM 940 O O . LEU A 1 127 ? 6.993 11.388 -8.119 1.00 84.69 127 LEU A O 1
ATOM 944 N N . ALA A 1 128 ? 5.071 12.249 -8.897 1.00 83.69 128 ALA A N 1
ATOM 945 C CA . ALA A 1 128 ? 5.717 13.197 -9.804 1.00 83.69 128 ALA A CA 1
ATOM 946 C C . ALA A 1 128 ? 6.571 14.229 -9.047 1.00 83.69 128 ALA A C 1
ATOM 948 O O . ALA A 1 128 ? 7.685 14.535 -9.465 1.00 83.69 128 ALA A O 1
ATOM 949 N N . LYS A 1 129 ? 6.086 14.729 -7.903 1.00 77.75 129 LYS A N 1
ATOM 950 C CA . LYS A 1 129 ? 6.848 15.647 -7.041 1.00 77.75 129 LYS A CA 1
ATOM 951 C C . LYS A 1 129 ? 8.017 14.953 -6.339 1.00 77.75 129 LYS A C 1
ATOM 953 O O . LYS A 1 129 ? 9.096 15.533 -6.250 1.00 77.75 129 LYS A O 1
ATOM 958 N N . ALA A 1 130 ? 7.830 13.711 -5.893 1.00 74.44 130 ALA A N 1
ATOM 959 C CA . ALA A 1 130 ? 8.838 12.933 -5.176 1.00 74.44 130 ALA A CA 1
ATOM 960 C C . ALA A 1 130 ? 10.075 12.625 -6.039 1.00 74.44 130 ALA A C 1
ATOM 962 O O . ALA A 1 130 ? 11.170 12.446 -5.522 1.00 74.44 130 ALA A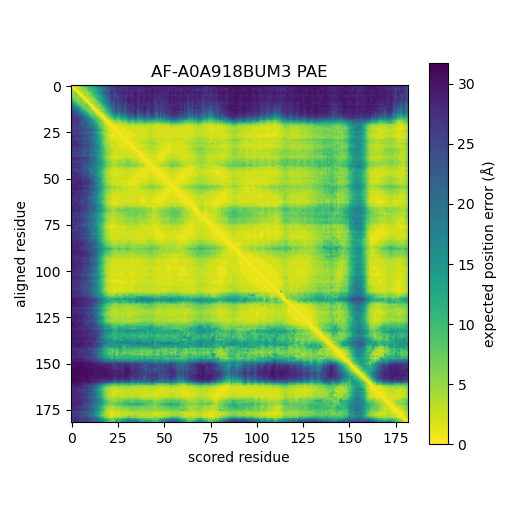 O 1
ATOM 963 N N . GLN A 1 131 ? 9.960 12.653 -7.371 1.00 68.75 131 GLN A N 1
ATOM 964 C CA . GLN A 1 131 ? 11.140 12.568 -8.244 1.00 68.75 131 GLN A CA 1
ATOM 965 C C . GLN A 1 131 ? 12.109 13.751 -8.084 1.00 68.75 131 GLN A C 1
ATOM 967 O O . GLN A 1 131 ? 13.277 13.639 -8.451 1.00 68.75 131 GLN A O 1
ATOM 972 N N . HIS A 1 132 ? 11.638 14.870 -7.533 1.00 70.88 132 HIS A N 1
ATOM 973 C CA . HIS A 1 132 ? 12.421 16.084 -7.318 1.00 70.88 132 HIS A CA 1
ATOM 974 C C . HIS A 1 132 ? 12.628 16.420 -5.832 1.00 70.88 132 HIS A C 1
ATOM 976 O O . HIS A 1 132 ? 13.414 17.311 -5.520 1.00 70.88 132 HIS A O 1
ATOM 982 N N . GLN A 1 133 ? 11.924 15.746 -4.916 1.00 64.31 133 GLN A N 1
ATOM 983 C CA . GLN A 1 133 ? 11.892 16.053 -3.482 1.00 64.31 133 GLN A CA 1
ATOM 984 C C . GLN A 1 133 ? 11.912 14.765 -2.651 1.00 64.31 133 GLN A C 1
ATOM 986 O O . GLN A 1 133 ? 11.235 13.802 -2.988 1.00 64.31 133 GLN A O 1
ATOM 991 N N . ALA A 1 134 ? 12.659 14.751 -1.543 1.00 65.81 134 ALA A N 1
ATOM 992 C CA . ALA A 1 134 ? 12.818 13.550 -0.717 1.00 65.81 134 ALA A CA 1
ATOM 993 C C . ALA A 1 134 ? 11.525 13.122 0.006 1.00 65.81 134 ALA A C 1
ATOM 995 O O . ALA A 1 134 ? 11.299 11.933 0.211 1.00 65.81 134 ALA A O 1
ATOM 996 N N . ILE A 1 135 ? 10.675 14.079 0.386 1.00 65.50 135 ILE A N 1
ATOM 997 C CA . ILE A 1 135 ? 9.404 13.833 1.075 1.00 65.50 135 ILE A CA 1
ATOM 998 C C . ILE A 1 135 ? 8.346 14.744 0.465 1.00 65.50 135 ILE A C 1
ATOM 1000 O O . ILE A 1 135 ? 8.577 15.943 0.299 1.00 65.50 135 ILE A O 1
ATOM 1004 N N . VAL A 1 136 ? 7.193 14.171 0.129 1.00 65.69 136 VAL A N 1
ATOM 1005 C CA . VAL A 1 136 ? 6.030 14.895 -0.379 1.00 65.69 136 VAL A CA 1
ATOM 1006 C C . VAL A 1 136 ? 4.798 14.430 0.382 1.00 65.69 136 VAL A C 1
ATOM 1008 O O . VAL A 1 136 ? 4.246 13.366 0.102 1.00 65.69 136 VAL A O 1
ATOM 1011 N N . ASP A 1 137 ? 4.334 15.270 1.299 1.00 66.56 137 ASP A N 1
ATOM 1012 C CA . ASP A 1 137 ? 3.071 15.066 1.998 1.00 66.56 137 ASP A CA 1
ATOM 1013 C C . ASP A 1 137 ? 1.941 15.791 1.273 1.00 66.56 137 ASP A C 1
ATOM 1015 O O . ASP A 1 137 ? 1.995 16.997 1.010 1.00 66.56 137 ASP A O 1
ATOM 1019 N N . LEU A 1 138 ? 0.896 15.044 0.937 1.00 58.66 138 LEU A N 1
ATOM 1020 C CA . LEU A 1 138 ? -0.340 15.570 0.389 1.00 58.66 138 LEU A CA 1
ATOM 1021 C C . LEU A 1 138 ? -1.466 15.347 1.405 1.00 58.66 138 LEU A C 1
ATOM 1023 O O . LEU A 1 138 ? -2.059 14.269 1.501 1.00 58.66 138 LEU A O 1
ATOM 1027 N N . THR A 1 139 ? -1.783 16.404 2.154 1.00 60.12 139 THR A N 1
ATOM 1028 C CA . THR A 1 139 ? -2.839 16.387 3.172 1.00 60.12 139 THR A CA 1
ATOM 1029 C C . THR A 1 139 ? -4.220 16.429 2.520 1.00 60.12 139 THR A C 1
ATOM 1031 O O . THR A 1 139 ? -4.796 17.490 2.283 1.00 60.12 139 THR A O 1
ATOM 1034 N N . PHE A 1 140 ? -4.760 15.249 2.234 1.00 59.34 140 PHE A N 1
ATOM 1035 C CA . PHE A 1 140 ? -6.138 15.040 1.797 1.00 59.34 140 PHE A CA 1
ATOM 1036 C C . PHE A 1 140 ? -6.816 13.999 2.697 1.00 59.34 140 PHE A C 1
ATOM 1038 O O . PHE A 1 140 ? -6.236 13.542 3.670 1.00 59.34 140 PHE A O 1
ATOM 1045 N N . SER A 1 141 ? -8.076 13.656 2.434 1.00 51.25 141 SER A N 1
ATOM 1046 C CA . SER A 1 141 ? -8.796 12.615 3.179 1.00 51.25 141 SER A CA 1
ATOM 1047 C C . SER A 1 141 ? -9.146 11.486 2.204 1.00 51.25 141 SER A C 1
ATOM 1049 O O . SER A 1 141 ? -10.090 11.665 1.422 1.00 51.25 141 SER A O 1
ATOM 1051 N N . PRO A 1 142 ? -8.417 10.348 2.193 1.00 56.62 142 PRO A N 1
ATOM 1052 C CA . PRO A 1 142 ? -7.286 9.942 3.052 1.00 56.62 142 PRO A CA 1
ATOM 1053 C C . PRO A 1 142 ? -5.998 10.746 2.820 1.00 56.62 142 PRO A C 1
ATOM 1055 O O . PRO A 1 142 ? -5.794 11.272 1.724 1.00 56.62 142 PRO A O 1
ATOM 1058 N N . THR A 1 143 ? -5.140 10.828 3.845 1.00 68.88 143 THR A N 1
ATOM 1059 C CA . THR A 1 143 ? -3.827 11.488 3.728 1.00 68.88 143 THR A CA 1
ATOM 1060 C C . THR A 1 143 ? -2.920 10.594 2.905 1.00 68.88 143 THR A C 1
ATOM 1062 O O . THR A 1 143 ? -2.862 9.392 3.168 1.00 68.88 143 THR A O 1
ATOM 1065 N N . VAL A 1 144 ? -2.238 11.171 1.916 1.00 64.44 144 VAL A N 1
ATOM 1066 C CA . VAL A 1 144 ? -1.264 10.458 1.090 1.00 64.44 144 VAL A CA 1
ATOM 1067 C C . VAL A 1 144 ? 0.099 11.085 1.307 1.00 64.44 144 VAL A C 1
ATOM 1069 O O . VAL A 1 144 ? 0.299 12.257 0.991 1.00 64.44 144 VAL A O 1
ATOM 1072 N N . SER A 1 145 ? 1.038 10.287 1.783 1.00 72.12 145 SER A N 1
ATOM 1073 C CA . SER A 1 145 ? 2.427 10.694 1.946 1.00 72.12 145 SER A CA 1
ATOM 1074 C C . SER A 1 145 ? 3.301 9.860 1.029 1.00 72.12 145 SER A C 1
ATOM 1076 O O . SER A 1 145 ? 3.134 8.645 0.933 1.00 72.12 145 SER A O 1
ATOM 1078 N N . VAL A 1 146 ? 4.207 10.507 0.304 1.00 67.06 146 VAL A N 1
ATOM 1079 C CA . VAL A 1 146 ? 5.173 9.821 -0.552 1.00 67.06 146 VAL A CA 1
ATOM 1080 C C . VAL A 1 146 ? 6.574 10.163 -0.094 1.00 67.06 146 VAL A C 1
ATOM 1082 O O . VAL A 1 146 ? 6.975 11.327 -0.075 1.00 67.06 146 VAL A O 1
ATOM 1085 N N . PHE A 1 147 ? 7.326 9.123 0.234 1.00 70.62 147 PHE A N 1
ATOM 1086 C CA . PHE A 1 147 ? 8.691 9.225 0.718 1.00 70.62 147 PHE A CA 1
ATOM 1087 C C . PHE A 1 147 ? 9.633 8.584 -0.295 1.00 70.62 147 PHE A C 1
ATOM 1089 O O . PHE A 1 147 ? 9.407 7.460 -0.750 1.00 70.62 147 PHE A O 1
ATOM 1096 N N . VAL A 1 148 ? 10.713 9.287 -0.621 1.00 59.09 148 VAL A N 1
ATOM 1097 C CA . VAL A 1 148 ? 11.904 8.689 -1.220 1.00 59.09 148 VAL A CA 1
ATOM 1098 C C . VAL A 1 148 ? 12.875 8.466 -0.078 1.00 59.09 148 VAL A C 1
ATOM 1100 O O . VAL A 1 148 ? 13.561 9.394 0.351 1.00 59.09 148 VAL A O 1
ATOM 1103 N N . LEU A 1 149 ? 12.906 7.248 0.454 1.00 56.00 149 LEU A N 1
ATOM 1104 C CA . LEU A 1 149 ? 13.820 6.939 1.543 1.00 56.00 149 LEU A CA 1
ATOM 1105 C C . LEU A 1 149 ? 15.235 6.768 0.962 1.00 56.00 149 LEU A C 1
ATOM 1107 O O . LEU A 1 149 ? 15.455 5.869 0.137 1.00 56.00 149 LEU A O 1
ATOM 1111 N N . PRO A 1 150 ? 16.217 7.610 1.350 1.00 49.31 150 PRO A N 1
ATOM 1112 C CA . PRO A 1 150 ? 17.607 7.196 1.258 1.00 49.31 150 PRO A CA 1
ATOM 1113 C C . PRO A 1 150 ? 17.813 6.002 2.204 1.00 49.31 150 PRO A C 1
ATOM 1115 O O . PRO A 1 150 ? 17.025 5.799 3.121 1.00 49.31 150 PRO A O 1
ATOM 1118 N N . PHE A 1 151 ? 18.836 5.193 1.929 1.00 50.19 151 PHE A N 1
ATOM 1119 C CA . PHE A 1 151 ? 19.171 3.944 2.626 1.00 50.19 151 PHE A CA 1
ATOM 1120 C C . PHE A 1 151 ? 18.723 3.860 4.093 1.00 50.19 151 PHE A C 1
ATOM 1122 O O . PHE A 1 151 ? 19.011 4.755 4.881 1.00 50.19 151 PHE A O 1
ATOM 1129 N N . GLY A 1 152 ? 18.054 2.759 4.448 1.00 40.56 152 GLY A N 1
ATOM 1130 C CA . GLY A 1 152 ? 17.609 2.509 5.815 1.00 40.56 152 GLY A CA 1
ATOM 1131 C C . GLY A 1 152 ? 18.768 2.354 6.802 1.00 40.56 152 GLY A C 1
ATOM 1132 O O . GLY A 1 152 ? 19.758 1.685 6.504 1.00 40.56 152 GLY A O 1
ATOM 1133 N N . ASP A 1 153 ? 18.586 2.908 8.001 1.00 35.25 153 ASP A N 1
ATOM 1134 C CA . ASP A 1 153 ? 19.358 2.629 9.217 1.00 35.25 153 ASP A CA 1
ATOM 1135 C C . ASP A 1 153 ? 19.105 1.187 9.719 1.00 35.25 153 ASP A C 1
ATOM 1137 O O . ASP A 1 153 ? 18.617 0.957 10.825 1.00 35.25 153 ASP A O 1
ATOM 1141 N N . ALA A 1 154 ? 19.407 0.185 8.890 1.00 34.72 154 ALA A N 1
ATOM 1142 C CA . ALA A 1 154 ? 19.415 -1.228 9.266 1.00 34.72 154 ALA A CA 1
ATOM 1143 C C . ALA A 1 154 ? 20.821 -1.814 9.037 1.00 34.72 154 ALA A C 1
ATOM 1145 O O . ALA A 1 154 ? 21.446 -1.504 8.017 1.00 34.72 154 ALA A O 1
ATOM 1146 N N . PRO A 1 155 ? 21.354 -2.649 9.956 1.00 33.38 155 PRO A N 1
ATOM 1147 C CA . PRO A 1 155 ? 22.749 -3.061 9.913 1.00 33.38 155 PRO A CA 1
ATOM 1148 C C . PRO A 1 155 ? 23.065 -3.896 8.664 1.00 33.38 155 PRO A C 1
ATOM 1150 O O . PRO A 1 155 ? 22.648 -5.041 8.517 1.00 33.38 155 PRO A O 1
ATOM 1153 N N . ALA A 1 156 ? 23.804 -3.249 7.764 1.00 42.44 156 ALA A N 1
ATOM 1154 C CA . ALA A 1 156 ? 24.796 -3.745 6.816 1.00 42.44 156 ALA A CA 1
ATOM 1155 C C . ALA A 1 156 ? 24.767 -5.236 6.425 1.00 42.44 156 ALA A C 1
ATOM 1157 O O . ALA A 1 156 ? 25.650 -5.958 6.858 1.00 42.44 156 ALA A O 1
ATOM 1158 N N . VAL A 1 157 ? 23.869 -5.650 5.514 1.00 34.50 157 VAL A N 1
ATOM 1159 C CA . VAL A 1 157 ? 24.163 -6.594 4.398 1.00 34.50 157 VAL A CA 1
ATOM 1160 C C . VAL A 1 157 ? 23.084 -6.474 3.292 1.00 34.50 157 VAL A C 1
ATOM 1162 O O . VAL A 1 157 ? 22.418 -7.455 2.986 1.00 34.50 157 VAL A O 1
ATOM 1165 N N . ILE A 1 158 ? 22.819 -5.309 2.677 1.00 35.53 158 ILE A N 1
ATOM 1166 C CA . ILE A 1 158 ? 21.912 -5.267 1.501 1.00 35.53 158 ILE A CA 1
ATOM 1167 C C . ILE A 1 158 ? 22.400 -4.269 0.444 1.00 35.53 158 ILE A C 1
ATOM 1169 O O . ILE A 1 158 ? 22.646 -3.096 0.703 1.00 35.53 158 ILE A O 1
ATOM 1173 N N . THR A 1 159 ? 22.518 -4.768 -0.783 1.00 38.25 159 THR A N 1
ATOM 1174 C CA . THR A 1 159 ? 22.775 -4.039 -2.027 1.00 38.25 159 THR A CA 1
ATOM 1175 C C . THR A 1 159 ? 21.874 -2.802 -2.188 1.00 38.25 159 THR A C 1
ATOM 1177 O O . THR A 1 159 ? 20.679 -2.947 -2.432 1.00 38.25 159 THR A O 1
ATOM 1180 N N . SER A 1 160 ? 22.453 -1.609 -2.050 1.00 42.88 160 SER A N 1
ATOM 1181 C CA . SER A 1 160 ? 22.269 -0.380 -2.852 1.00 42.88 160 SER A CA 1
ATOM 1182 C C . SER A 1 160 ? 20.934 -0.083 -3.592 1.00 42.88 160 SER A C 1
ATOM 1184 O O . SER A 1 160 ? 20.965 0.516 -4.667 1.00 42.88 160 SER A O 1
ATOM 1186 N N . LYS A 1 161 ? 19.748 -0.418 -3.066 1.00 56.50 161 LYS A N 1
ATOM 1187 C CA . LYS A 1 161 ? 18.461 -0.049 -3.696 1.00 56.50 161 LYS A CA 1
ATOM 1188 C C . LYS A 1 161 ? 17.789 1.116 -2.967 1.00 56.50 161 LYS A C 1
ATOM 1190 O O . LYS A 1 161 ? 17.443 0.997 -1.800 1.00 56.50 161 LYS A O 1
ATOM 1195 N N . ARG A 1 162 ? 17.618 2.241 -3.672 1.00 73.94 162 ARG A N 1
ATOM 1196 C CA . ARG A 1 162 ? 16.733 3.342 -3.252 1.00 73.94 162 ARG A CA 1
ATOM 1197 C C . ARG A 1 162 ? 15.282 2.915 -3.471 1.00 73.94 162 ARG A C 1
ATOM 1199 O O . ARG A 1 162 ? 15.017 2.179 -4.421 1.00 73.94 162 ARG A O 1
ATOM 1206 N N . GLU A 1 163 ? 14.353 3.385 -2.650 1.00 84.25 163 GLU A N 1
ATOM 1207 C CA . GLU A 1 163 ? 12.946 2.969 -2.711 1.00 84.25 163 GLU A CA 1
ATOM 1208 C C . GLU A 1 163 ? 12.002 4.176 -2.703 1.00 84.25 163 GLU A C 1
ATOM 1210 O O . GLU A 1 163 ? 12.349 5.255 -2.219 1.00 84.25 163 GLU A O 1
ATOM 1215 N N . ILE A 1 164 ? 10.807 3.985 -3.263 1.00 84.81 164 ILE A N 1
ATOM 1216 C CA . ILE A 1 164 ? 9.681 4.907 -3.113 1.00 84.81 164 ILE A CA 1
ATOM 1217 C C . ILE A 1 164 ? 8.600 4.219 -2.306 1.00 84.81 164 ILE A C 1
ATOM 1219 O O . ILE A 1 164 ? 8.192 3.107 -2.645 1.00 84.81 164 ILE A O 1
ATOM 1223 N N . THR A 1 165 ? 8.107 4.933 -1.302 1.00 87.44 165 THR A N 1
ATOM 1224 C CA . THR A 1 165 ? 7.029 4.503 -0.423 1.00 87.44 165 THR A CA 1
ATOM 1225 C C . THR A 1 165 ? 5.833 5.433 -0.582 1.00 87.44 165 THR A C 1
ATOM 1227 O O . THR A 1 165 ? 5.986 6.648 -0.512 1.00 87.44 165 THR A O 1
ATOM 1230 N N . VAL A 1 166 ? 4.648 4.864 -0.795 1.00 88.00 166 VAL A N 1
ATOM 1231 C CA . VAL A 1 166 ? 3.354 5.554 -0.792 1.00 88.00 166 VAL A CA 1
ATOM 1232 C C . VAL A 1 166 ? 2.583 5.100 0.436 1.00 88.00 166 VAL A C 1
ATOM 1234 O O . VAL A 1 166 ? 2.204 3.935 0.529 1.00 88.00 166 VAL A O 1
ATOM 1237 N N . GLU A 1 167 ? 2.317 6.020 1.346 1.00 90.12 167 GLU A N 1
ATOM 1238 C CA . GLU A 1 167 ? 1.553 5.780 2.560 1.00 90.12 167 GLU A CA 1
ATOM 1239 C C . GLU A 1 167 ? 0.174 6.430 2.468 1.00 90.12 167 GLU A C 1
ATOM 1241 O O . GLU A 1 167 ? 0.030 7.554 1.990 1.00 90.12 167 GLU A O 1
ATOM 1246 N N . ILE A 1 168 ? -0.854 5.699 2.891 1.00 89.38 168 ILE A N 1
ATOM 1247 C CA . ILE A 1 168 ? -2.253 6.107 2.826 1.00 89.38 168 ILE A CA 1
ATOM 1248 C C . ILE A 1 168 ? -2.880 5.880 4.195 1.00 89.38 168 ILE A C 1
ATOM 1250 O O . ILE A 1 168 ? -2.959 4.742 4.661 1.00 89.38 168 ILE A O 1
ATOM 1254 N N . HIS A 1 169 ? -3.391 6.950 4.797 1.00 89.44 169 HIS A N 1
ATOM 1255 C CA . HIS A 1 169 ? -4.011 6.918 6.122 1.00 89.44 169 HIS A CA 1
ATOM 1256 C C . HIS A 1 169 ? -5.525 7.033 6.055 1.00 89.44 169 HIS A C 1
ATOM 1258 O O . HIS A 1 169 ? -6.073 7.939 5.419 1.00 89.44 169 HIS A O 1
ATOM 1264 N N . LEU A 1 170 ? -6.217 6.150 6.769 1.00 85.00 170 LEU A N 1
ATOM 1265 C CA . LEU A 1 170 ? -7.647 6.257 7.000 1.00 85.00 170 LEU A CA 1
ATOM 1266 C C . LEU A 1 170 ? -7.935 7.540 7.795 1.00 85.00 170 LEU A C 1
ATOM 1268 O O . LEU A 1 170 ? -7.346 7.756 8.854 1.00 85.00 170 LEU A O 1
ATOM 1272 N N . PRO A 1 171 ? -8.883 8.377 7.347 1.00 75.00 171 PRO A N 1
ATOM 1273 C CA . PRO A 1 171 ? -9.278 9.556 8.103 1.00 75.00 171 PRO A CA 1
ATOM 1274 C C . PRO A 1 171 ? -9.788 9.187 9.499 1.00 75.00 171 PRO A C 1
ATOM 1276 O O . PRO A 1 171 ? -10.537 8.218 9.656 1.00 75.00 171 PRO A O 1
ATOM 1279 N N . ALA A 1 172 ? -9.442 10.002 10.497 1.00 75.25 172 ALA A N 1
ATOM 1280 C CA . ALA A 1 172 ? -9.937 9.840 11.860 1.00 75.25 172 ALA A CA 1
ATOM 1281 C C . ALA A 1 172 ? -11.476 9.740 11.898 1.00 75.25 172 ALA A C 1
ATOM 1283 O O . ALA A 1 172 ? -12.184 10.401 11.134 1.00 75.25 172 ALA A O 1
ATOM 1284 N N . GLY A 1 173 ? -11.994 8.879 12.778 1.00 74.69 173 GLY A N 1
ATOM 1285 C CA . GLY A 1 173 ? -13.435 8.688 12.972 1.00 74.69 173 GLY A CA 1
ATOM 1286 C C . GLY A 1 173 ? -14.156 7.873 11.891 1.00 74.69 173 GLY A C 1
ATOM 1287 O O . GLY A 1 173 ? -15.371 7.707 11.982 1.00 74.69 173 GLY A O 1
ATOM 1288 N N . LYS A 1 174 ? -13.456 7.340 10.879 1.00 79.81 174 LYS A N 1
ATOM 1289 C CA . LYS A 1 174 ? -14.047 6.410 9.903 1.00 79.81 174 LYS A CA 1
ATOM 1290 C C . LYS A 1 174 ? -13.675 4.961 10.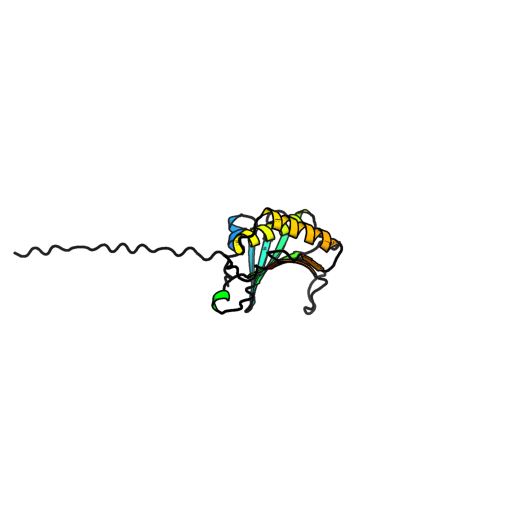228 1.00 79.81 174 LYS A C 1
ATOM 1292 O O . LYS A 1 174 ? -12.508 4.703 10.505 1.00 79.81 174 LYS A O 1
ATOM 1297 N N . PRO A 1 175 ? -14.624 4.008 10.167 1.00 82.56 175 PRO A N 1
ATOM 1298 C CA . PRO A 1 175 ? -14.302 2.595 10.305 1.00 82.56 175 PRO A CA 1
ATOM 1299 C C . PRO A 1 175 ? -13.700 2.056 8.995 1.00 82.56 175 PRO A C 1
ATOM 1301 O O . PRO A 1 175 ? -14.253 2.323 7.919 1.00 82.56 175 PRO A O 1
ATOM 1304 N N . PRO A 1 176 ? -12.603 1.285 9.047 1.00 88.56 176 PRO A N 1
ATOM 1305 C CA . PRO A 1 176 ? -12.104 0.576 7.880 1.00 88.56 176 PRO A CA 1
ATOM 1306 C C . PRO A 1 176 ? -12.958 -0.656 7.569 1.00 88.56 176 PRO A C 1
ATOM 1308 O O . PRO A 1 176 ? -13.757 -1.126 8.377 1.00 88.56 176 PRO A O 1
ATOM 1311 N N . LEU A 1 177 ? -12.773 -1.185 6.364 1.00 90.81 177 LEU A N 1
ATOM 1312 C CA . LEU A 1 177 ? -13.384 -2.427 5.893 1.00 90.81 177 LEU A CA 1
ATOM 1313 C C . LEU A 1 177 ? -12.448 -3.631 6.002 1.00 90.81 177 LEU A C 1
ATOM 1315 O O . LEU A 1 177 ? -12.918 -4.762 6.084 1.00 90.81 177 LEU A O 1
ATOM 1319 N N . CYS A 1 178 ? -11.140 -3.385 5.957 1.00 92.69 178 CYS A N 1
ATOM 1320 C CA . CYS A 1 178 ? -10.140 -4.438 5.951 1.00 92.69 178 CYS A CA 1
ATOM 1321 C C . CYS A 1 178 ? -9.695 -4.794 7.365 1.00 92.69 178 CYS A C 1
ATOM 1323 O O . CYS A 1 178 ? -9.482 -3.912 8.203 1.00 92.69 178 CYS A O 1
ATOM 1325 N N . GLN A 1 179 ? -9.481 -6.087 7.585 1.00 91.62 179 GLN A N 1
ATOM 1326 C CA . GLN A 1 179 ? -8.833 -6.600 8.780 1.00 91.62 179 GLN A CA 1
ATOM 1327 C C . GLN A 1 179 ? -7.384 -6.989 8.498 1.00 91.62 179 GLN A C 1
ATOM 1329 O O . GLN A 1 179 ? -7.029 -7.431 7.40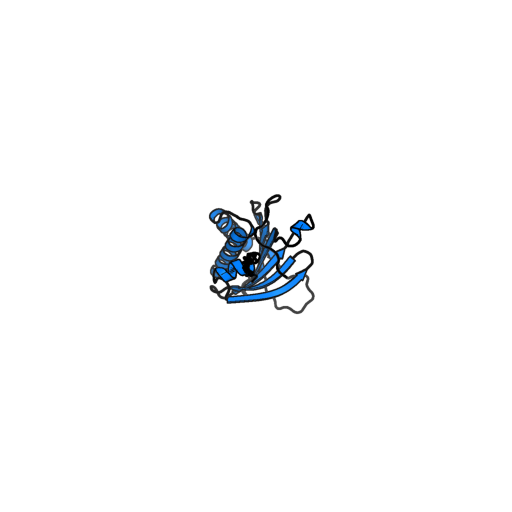2 1.00 91.62 179 GLN A O 1
ATOM 1334 N N . MET A 1 180 ? -6.548 -6.806 9.511 1.00 84.69 180 MET A N 1
ATOM 1335 C CA . MET A 1 180 ? -5.197 -7.324 9.562 1.00 84.69 180 MET A CA 1
ATOM 1336 C C . MET A 1 180 ? -5.310 -8.814 9.876 1.00 84.69 180 MET A C 1
ATOM 1338 O O . MET A 1 180 ? -5.783 -9.194 10.945 1.00 84.69 180 MET A O 1
ATOM 1342 N N . VAL A 1 181 ? -4.946 -9.652 8.911 1.00 71.81 181 VAL A N 1
ATOM 1343 C CA . VAL A 1 181 ? -4.882 -11.101 9.112 1.00 71.81 181 VAL A CA 1
ATOM 1344 C C . VAL A 1 181 ? -3.427 -11.462 9.420 1.00 71.81 181 VAL A C 1
ATOM 1346 O O . VAL A 1 181 ? -2.541 -10.904 8.763 1.00 71.81 181 VAL A O 1
ATOM 1349 N N . PRO A 1 182 ? -3.179 -12.280 10.457 1.00 54.44 182 PRO A N 1
ATOM 1350 C CA . PRO A 1 182 ? -1.845 -12.760 10.800 1.00 54.44 182 PRO A CA 1
ATOM 1351 C C . PRO A 1 182 ? -1.293 -13.751 9.772 1.00 54.44 182 PRO A C 1
ATOM 1353 O O . PRO A 1 182 ? -2.098 -14.471 9.137 1.00 54.44 182 PRO A O 1
#